Protein AF-A0A352M213-F1 (afdb_monomer)

Mean predicted aligned error: 14.61 Å

Sequence (233 aa):
MGANFLPRSGMWMVRLKNFFGLAILWLTLYFMQFVTPAYLMLAAASFYAVVTASILGVFSTVDENTPLANHFAKGAGAVCLALAALFAVMAVLGPGAADTAGLRSFAPGRTETTNADSKDSWIKDYNEGMKQARSEKKPVIIDFYADWCLPCKQIESEIFKNPDFLKAAERFIKIKLDCTDSSGEGASIKNQKYKSPYMPYIIFYDGAGNKTEFEIRGYASLKEVLEILGRIK

Nearest PDB structures (foldseek):
  2fwe-assembly1_A  TM=8.035E-01  e=1.351E-08  Escherichia coli
  4ip6-assembly1_A  TM=8.102E-01  e=1.978E-08  Escherichia coli K-12
  1vrs-assembly3_F  TM=8.095E-01  e=1.978E-08  Escherichia coli str. K-12 substr. W3110
  2fwg-assembly1_A  TM=7.952E-01  e=7.323E-08  Escherichia coli
  2lst-assembly1_A  TM=8.331E-01  e=1.168E-05  Thermus thermophilus HB27

Foldseek 3Di:
DDDPPDDPCPPVVVVVVLVVVLVVLVVVLVVCVVPDDPLVSLLSLLVSLQSQLVVLPLVPDDDPPDDPVNVVSNVSSVVSNVSSVVSNVCSVVDPCVCVVVVVPVPDPDDDPDDDDDDDQDAAADPVVLLVVLLVVLAKEKEWEAEPPDPQSVVCCVQAVPDPLNSVLCPRYRHYYYYPNDCPDPSNCCCCPVVVDPAPGKMWMGASNSHTDPDIDGTDDDNVRVSVVSVPGD

Secondary structure (DSSP, 8-state):
--SS-S--SSHHHHHHHHHHHHHHHHHHHHHHTTTS-HHHHHHHHHHHHHHHHHHTTTTSPP-TTS-HHHHHHHHHHHHHHHHHHHHHHHHHH-TTHHHHTTGGGG-TT-----S---S--EE--HHHHHHHHHHHT--EEEEEE-TT-HHHHHHIIIIIT-HHHHHHHTTSEEEEEE-SSTTSHHHHIIIIIS----SSEEEEE-TTSPEEEEEEES---HHHHHHHHHH--

Solvent-accessible surface area (backbone atoms only — not comparable to full-atom values): 13253 Å² total; per-residue (Å²): 138,86,85,83,84,70,79,76,87,48,74,67,51,55,54,51,52,54,50,54,52,51,51,54,52,52,52,50,54,62,65,43,62,83,81,52,60,67,42,60,53,27,43,52,50,14,52,51,24,42,54,51,11,56,74,41,36,49,86,56,86,85,58,97,86,57,60,71,69,58,56,54,33,25,52,52,10,48,51,29,39,53,50,14,52,51,28,42,51,45,29,74,62,35,84,64,54,48,69,79,65,70,61,67,87,72,64,88,84,77,76,82,75,76,90,84,83,76,101,65,83,60,32,66,48,68,67,60,42,54,50,49,22,61,75,70,48,26,19,35,40,38,41,43,38,35,86,86,39,64,69,33,55,47,45,45,64,66,30,66,67,28,70,69,47,46,62,68,43,68,69,37,40,40,28,42,26,59,33,63,47,75,86,31,67,36,27,42,47,38,46,71,76,64,64,46,92,64,68,29,34,35,41,36,29,27,25,87,69,46,75,50,91,60,64,45,76,45,91,79,52,59,69,58,52,52,54,52,59,70,70,58,91

Structure (mmCIF, N/CA/C/O backbone):
data_AF-A0A352M213-F1
#
_entry.id   AF-A0A352M213-F1
#
loop_
_atom_site.group_PDB
_atom_site.id
_atom_site.type_symbol
_atom_site.label_atom_id
_atom_site.label_alt_id
_atom_site.label_comp_id
_atom_site.label_asym_id
_atom_site.label_entity_id
_atom_site.label_seq_id
_atom_site.pdbx_PDB_ins_code
_atom_site.Cartn_x
_atom_site.Cartn_y
_atom_site.Cartn_z
_atom_site.occupancy
_atom_site.B_iso_or_equiv
_atom_site.auth_seq_id
_atom_site.auth_comp_id
_atom_site.auth_asym_id
_atom_site.auth_atom_id
_atom_site.pdbx_PDB_model_num
ATOM 1 N N . MET A 1 1 ? 22.540 -33.920 -38.944 1.00 49.31 1 MET A N 1
ATOM 2 C CA . MET A 1 1 ? 22.293 -32.720 -39.776 1.00 49.31 1 MET A CA 1
ATOM 3 C C . MET A 1 1 ? 21.718 -31.647 -38.859 1.00 49.31 1 MET A C 1
ATOM 5 O O . MET A 1 1 ? 20.622 -31.862 -38.371 1.00 49.31 1 MET A O 1
ATOM 9 N N . GLY A 1 2 ? 22.447 -30.577 -38.514 1.00 59.81 2 GLY A N 1
ATOM 10 C CA . GLY A 1 2 ? 21.886 -29.595 -37.564 1.00 59.81 2 GLY A CA 1
ATOM 11 C C . GLY A 1 2 ? 22.769 -28.446 -37.060 1.00 59.81 2 GLY A C 1
ATOM 12 O O . GLY A 1 2 ? 22.345 -27.761 -36.142 1.00 59.81 2 GLY A O 1
ATOM 13 N N . ALA A 1 3 ? 23.963 -28.200 -37.612 1.00 57.44 3 ALA A N 1
ATOM 14 C CA . ALA A 1 3 ? 24.872 -27.163 -37.089 1.00 57.44 3 ALA A CA 1
ATOM 15 C C . ALA A 1 3 ? 24.942 -25.864 -37.926 1.00 57.44 3 ALA A C 1
ATOM 17 O O . ALA A 1 3 ? 25.683 -24.955 -37.572 1.00 57.44 3 ALA A O 1
ATOM 18 N N . ASN A 1 4 ? 24.171 -25.742 -39.016 1.00 58.88 4 ASN A N 1
ATOM 19 C CA . ASN A 1 4 ? 24.321 -24.644 -39.991 1.00 58.88 4 ASN A CA 1
ATOM 20 C C . ASN A 1 4 ? 23.238 -23.550 -39.921 1.00 58.88 4 ASN A C 1
ATOM 22 O O . ASN A 1 4 ? 23.165 -22.721 -40.822 1.00 58.88 4 ASN A O 1
ATOM 26 N N . PHE A 1 5 ? 22.399 -23.522 -38.878 1.00 68.25 5 PHE A N 1
ATOM 27 C CA . PHE A 1 5 ? 21.317 -22.529 -38.751 1.00 68.25 5 PHE A CA 1
ATOM 28 C C . PHE A 1 5 ? 21.667 -21.313 -37.878 1.00 68.25 5 PHE A C 1
ATOM 30 O O . PHE A 1 5 ? 20.823 -20.443 -37.674 1.00 68.25 5 PHE A O 1
ATOM 37 N N . LEU A 1 6 ? 22.897 -21.228 -37.359 1.00 69.94 6 LEU A N 1
ATOM 38 C CA . LEU A 1 6 ? 23.326 -20.080 -36.561 1.00 69.94 6 LEU A CA 1
ATOM 39 C C . LEU A 1 6 ? 23.975 -19.019 -37.469 1.00 69.94 6 LEU A C 1
ATOM 41 O O . LEU A 1 6 ? 25.051 -19.271 -38.020 1.00 69.94 6 LEU A O 1
ATOM 45 N N . PRO A 1 7 ? 23.350 -17.836 -37.647 1.00 66.94 7 PRO A N 1
ATOM 46 C CA . PRO A 1 7 ? 23.966 -16.740 -38.384 1.00 66.94 7 PRO A CA 1
ATOM 47 C C . PRO A 1 7 ? 25.263 -16.317 -37.684 1.00 66.94 7 PRO A C 1
ATOM 49 O O . PRO A 1 7 ? 25.338 -16.273 -36.455 1.00 66.94 7 PRO A O 1
ATOM 52 N N . ARG A 1 8 ? 26.307 -16.011 -38.467 1.00 69.94 8 ARG A N 1
ATOM 53 C CA . ARG A 1 8 ? 27.606 -15.573 -37.929 1.00 69.94 8 ARG A CA 1
ATOM 54 C C . ARG A 1 8 ? 27.423 -14.350 -37.022 1.00 69.94 8 ARG A C 1
ATOM 56 O O . ARG A 1 8 ? 26.540 -13.527 -37.256 1.00 69.94 8 ARG A O 1
ATOM 63 N N . SER A 1 9 ? 28.298 -14.210 -36.027 1.00 64.56 9 SER A N 1
ATOM 64 C CA . SER A 1 9 ? 28.326 -13.173 -34.981 1.00 64.56 9 SER A CA 1
ATOM 65 C C . SER A 1 9 ? 28.613 -11.744 -35.486 1.00 64.56 9 SER A C 1
ATOM 67 O O . SER A 1 9 ? 29.406 -11.018 -34.890 1.00 64.56 9 SER A O 1
ATOM 69 N N . GLY A 1 10 ? 28.014 -11.343 -36.608 1.00 80.50 10 GLY A N 1
ATOM 70 C CA . GLY A 1 10 ? 28.137 -10.012 -37.193 1.00 80.50 10 GLY A CA 1
ATOM 71 C C . GLY A 1 10 ? 27.308 -8.958 -36.452 1.00 80.50 10 GLY A C 1
ATOM 72 O O . GLY A 1 10 ? 26.871 -9.152 -35.316 1.00 80.50 10 GLY A O 1
ATOM 73 N N . MET A 1 11 ? 27.037 -7.835 -37.125 1.00 78.50 11 MET A N 1
ATOM 74 C CA . MET A 1 11 ? 26.339 -6.666 -36.557 1.00 78.50 11 MET A CA 1
ATOM 75 C C . MET A 1 11 ? 24.974 -6.983 -35.919 1.00 78.50 11 MET A C 1
ATOM 77 O O . MET A 1 11 ? 24.544 -6.284 -35.003 1.00 78.50 11 MET A O 1
ATOM 81 N N . TRP A 1 12 ? 24.301 -8.050 -36.359 1.00 80.56 12 TRP A N 1
ATOM 82 C CA . TRP A 1 12 ? 23.031 -8.493 -35.781 1.00 80.56 12 TRP A CA 1
ATOM 83 C C . TRP A 1 12 ? 23.166 -8.930 -34.312 1.00 80.56 12 TRP A C 1
ATOM 85 O O . TRP A 1 12 ? 22.351 -8.541 -33.478 1.00 80.56 12 TRP A O 1
ATOM 95 N N . MET A 1 13 ? 24.238 -9.650 -33.959 1.00 84.75 13 MET A N 1
ATOM 96 C CA . MET A 1 13 ? 24.475 -10.090 -32.580 1.00 84.75 13 MET A CA 1
ATOM 97 C C . MET A 1 13 ? 24.795 -8.906 -31.658 1.00 84.75 13 MET A C 1
ATOM 99 O O . MET A 1 13 ? 24.395 -8.901 -30.496 1.00 84.75 13 MET A O 1
ATOM 103 N N . VAL A 1 14 ? 25.486 -7.885 -32.173 1.00 82.31 14 VAL A N 1
ATOM 104 C CA . VAL A 1 14 ? 25.773 -6.653 -31.421 1.00 82.31 14 VAL A CA 1
ATOM 105 C C . VAL A 1 14 ? 24.475 -5.902 -31.117 1.00 82.31 14 VAL A C 1
ATOM 107 O O . VAL A 1 14 ? 24.244 -5.509 -29.976 1.00 82.31 14 VAL A O 1
ATOM 110 N N . ARG A 1 15 ? 23.576 -5.784 -32.102 1.00 80.69 15 ARG A N 1
ATOM 111 C CA . ARG A 1 15 ? 22.261 -5.153 -31.909 1.00 80.69 15 ARG A CA 1
ATOM 112 C C . ARG A 1 15 ? 21.406 -5.915 -30.888 1.00 80.69 15 ARG A C 1
ATOM 114 O O . ARG A 1 15 ? 20.773 -5.287 -30.044 1.00 80.69 15 ARG A O 1
ATOM 121 N N . LEU A 1 16 ? 21.446 -7.248 -30.916 1.00 86.12 16 LEU A N 1
ATOM 122 C CA . LEU A 1 16 ? 20.727 -8.092 -29.960 1.00 86.12 16 LEU A CA 1
ATOM 123 C C . LEU A 1 16 ? 21.278 -7.958 -28.529 1.00 86.12 16 LEU A C 1
ATOM 125 O O . LEU A 1 16 ? 20.507 -7.792 -27.587 1.00 86.12 16 LEU A O 1
ATOM 129 N N . LYS A 1 17 ? 22.605 -7.973 -28.355 1.00 86.44 17 LYS A N 1
ATOM 130 C CA . LYS A 1 17 ? 23.251 -7.785 -27.043 1.00 86.44 17 LYS A CA 1
ATOM 131 C C . LYS A 1 17 ? 22.910 -6.428 -26.424 1.00 86.44 17 LYS A C 1
ATOM 133 O O . LYS A 1 17 ? 22.589 -6.369 -25.240 1.00 86.44 17 LYS A O 1
ATOM 138 N N . ASN A 1 18 ? 22.917 -5.363 -27.226 1.00 87.25 18 ASN A N 1
ATOM 139 C CA . ASN A 1 18 ? 22.562 -4.023 -26.758 1.00 87.25 18 ASN A CA 1
ATOM 140 C C . ASN A 1 18 ? 21.095 -3.949 -26.305 1.00 87.25 18 ASN A C 1
ATOM 142 O O . ASN A 1 18 ? 20.806 -3.333 -25.283 1.00 87.25 18 ASN A O 1
ATOM 146 N N . PHE A 1 19 ? 20.182 -4.618 -27.016 1.00 89.19 19 PHE A N 1
ATOM 147 C CA . PHE A 1 19 ? 18.773 -4.696 -26.624 1.00 89.19 19 PHE A CA 1
ATOM 148 C C . PHE A 1 19 ? 18.591 -5.377 -25.261 1.00 89.19 19 PHE A C 1
ATOM 150 O O . PHE A 1 19 ? 17.956 -4.811 -24.374 1.00 89.19 19 PHE A O 1
ATOM 157 N N . PHE A 1 20 ? 19.190 -6.557 -25.063 1.00 92.12 20 PHE A N 1
A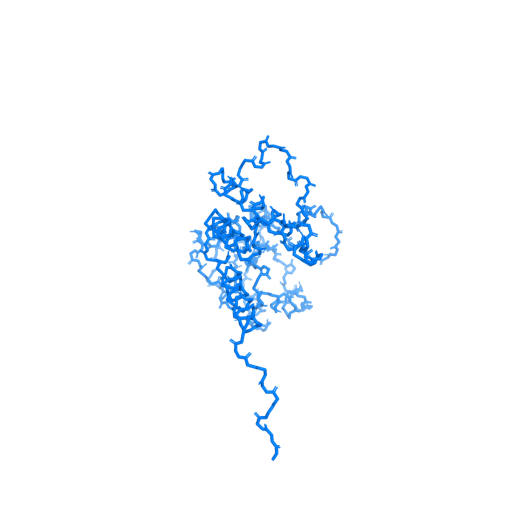TOM 158 C CA . PHE A 1 20 ? 19.092 -7.268 -23.783 1.00 92.12 20 PHE A CA 1
ATOM 159 C C . PHE A 1 20 ? 19.752 -6.502 -22.632 1.00 92.12 20 PHE A C 1
ATOM 161 O O . PHE A 1 20 ? 19.213 -6.489 -21.528 1.00 92.12 20 PHE A O 1
ATOM 168 N N . GLY A 1 21 ? 20.874 -5.820 -22.883 1.00 90.81 21 GLY A N 1
ATOM 169 C CA . GLY A 1 21 ? 21.521 -4.967 -21.884 1.00 90.81 21 GLY A CA 1
ATOM 170 C C . GLY A 1 21 ? 20.618 -3.822 -21.417 1.00 90.81 21 GLY A C 1
ATOM 171 O O . GLY A 1 21 ? 20.457 -3.622 -20.215 1.00 90.81 21 GLY A O 1
ATOM 172 N N . LEU A 1 22 ? 19.971 -3.119 -22.353 1.00 91.00 22 LEU A N 1
ATOM 173 C CA . LEU A 1 22 ? 19.018 -2.052 -22.030 1.00 91.00 22 LEU A CA 1
ATOM 174 C C . LEU A 1 22 ? 17.775 -2.592 -21.311 1.00 91.00 22 LEU A C 1
ATOM 176 O O . LEU A 1 22 ? 17.344 -2.005 -20.323 1.00 91.00 22 LEU A O 1
ATOM 180 N N . ALA A 1 23 ? 17.242 -3.738 -21.744 1.00 91.44 23 ALA A N 1
ATOM 181 C CA . ALA A 1 23 ? 16.077 -4.358 -21.116 1.00 91.44 23 ALA A CA 1
ATOM 182 C C . ALA A 1 23 ? 16.340 -4.752 -19.651 1.00 91.44 23 ALA A C 1
ATOM 184 O O . ALA A 1 23 ? 15.511 -4.484 -18.782 1.00 91.44 23 ALA A O 1
ATOM 185 N N . ILE A 1 24 ? 17.506 -5.340 -19.360 1.00 91.62 24 ILE A N 1
ATOM 186 C CA . ILE A 1 24 ? 17.903 -5.704 -17.991 1.00 91.62 24 ILE A CA 1
ATOM 187 C C . ILE A 1 24 ? 18.121 -4.449 -17.138 1.00 91.62 24 ILE A C 1
ATOM 189 O O . ILE A 1 24 ? 17.704 -4.415 -15.978 1.00 91.62 24 ILE A O 1
ATOM 193 N N . LEU A 1 25 ? 18.731 -3.398 -17.694 1.00 90.50 25 LEU A N 1
ATOM 194 C CA . LEU A 1 25 ? 18.948 -2.147 -16.967 1.00 90.50 25 LEU A CA 1
ATOM 195 C C . LEU A 1 25 ? 17.618 -1.445 -16.653 1.00 90.50 25 LEU A C 1
ATOM 197 O O . LEU A 1 25 ? 17.407 -1.015 -15.522 1.00 90.50 25 LEU A O 1
ATOM 201 N N . TRP A 1 26 ? 16.681 -1.425 -17.602 1.00 91.00 26 TRP A N 1
ATOM 202 C CA . TRP A 1 26 ? 15.322 -0.924 -17.387 1.00 91.00 26 TRP A CA 1
ATOM 203 C C . TRP A 1 26 ? 14.576 -1.710 -16.302 1.00 91.00 26 TRP A C 1
ATOM 205 O O . TRP A 1 26 ? 14.008 -1.113 -15.389 1.00 91.00 26 TRP A O 1
ATOM 215 N N . LEU A 1 27 ? 14.634 -3.045 -16.351 1.00 89.19 27 LEU A N 1
ATOM 216 C CA . LEU A 1 27 ? 14.028 -3.906 -15.332 1.00 89.19 27 LEU A CA 1
ATOM 217 C C . LEU A 1 27 ? 14.629 -3.655 -13.942 1.00 89.19 27 LEU A C 1
ATOM 219 O O . LEU A 1 27 ? 13.920 -3.657 -12.938 1.00 89.19 27 LEU A O 1
ATOM 223 N N . THR A 1 28 ? 15.934 -3.403 -13.882 1.00 89.88 28 THR A N 1
ATOM 224 C CA . THR A 1 28 ? 16.628 -3.080 -12.632 1.00 89.88 28 THR A CA 1
ATOM 225 C C . THR A 1 28 ? 16.109 -1.767 -12.041 1.00 89.88 28 THR A C 1
ATOM 227 O O . THR A 1 28 ? 15.780 -1.718 -10.856 1.00 89.88 28 THR A O 1
ATOM 230 N N . LEU A 1 29 ? 15.955 -0.722 -12.864 1.00 87.06 29 LEU A N 1
ATOM 231 C CA . LEU A 1 29 ? 15.367 0.555 -12.438 1.00 87.06 29 LEU A CA 1
ATOM 232 C C . LEU A 1 29 ? 13.908 0.404 -11.989 1.00 87.06 29 LEU A C 1
ATOM 234 O O . LEU A 1 29 ? 13.503 1.030 -11.011 1.00 87.06 29 LEU A O 1
ATOM 238 N N . TY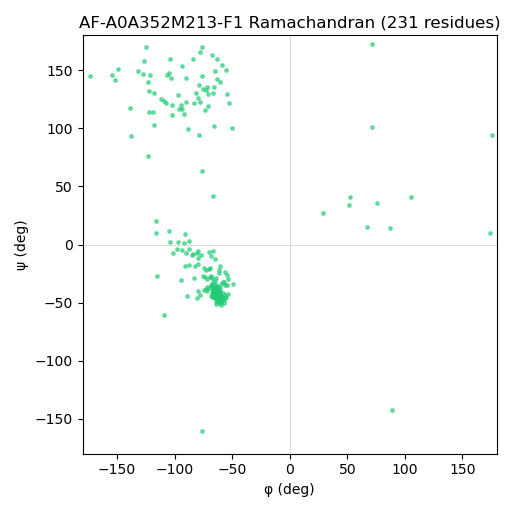R A 1 30 ? 13.140 -0.463 -12.653 1.00 87.00 30 TYR A N 1
ATOM 239 C CA . TYR A 1 30 ? 11.763 -0.766 -12.270 1.00 87.00 30 TYR A CA 1
ATOM 240 C C . TYR A 1 30 ? 11.664 -1.352 -10.854 1.00 87.00 30 TYR A C 1
ATOM 242 O O . TYR A 1 30 ? 10.814 -0.927 -10.078 1.00 87.00 30 TYR A O 1
ATOM 250 N N . PHE A 1 31 ? 12.530 -2.293 -10.469 1.00 85.19 31 PHE A N 1
ATOM 251 C CA . PHE A 1 31 ? 12.513 -2.830 -9.100 1.00 85.19 31 PHE A CA 1
ATOM 252 C C . PHE A 1 31 ? 13.042 -1.836 -8.058 1.00 85.19 31 PHE A C 1
ATOM 254 O O . PHE A 1 31 ? 12.597 -1.849 -6.910 1.00 85.19 31 PHE A O 1
ATOM 261 N 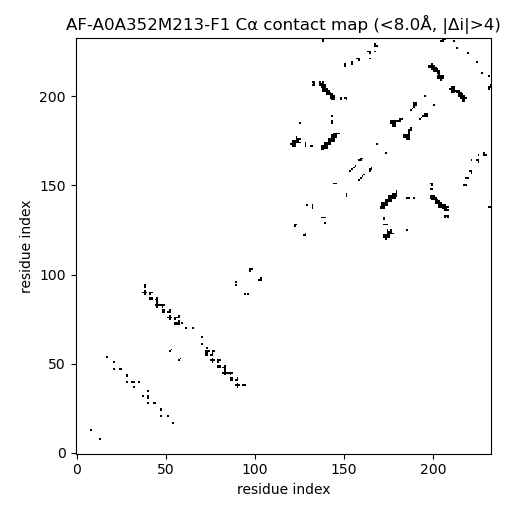N . MET A 1 32 ? 13.959 -0.947 -8.448 1.00 85.50 32 MET A N 1
ATOM 262 C CA . MET A 1 32 ? 14.571 0.024 -7.538 1.00 85.50 32 MET A CA 1
ATOM 263 C C . MET A 1 32 ? 13.591 1.109 -7.055 1.00 85.50 32 MET A C 1
ATOM 265 O O . MET A 1 32 ? 13.806 1.691 -5.990 1.00 85.50 32 MET A O 1
ATOM 269 N N . GLN A 1 33 ? 12.481 1.328 -7.774 1.00 79.88 33 GLN A N 1
ATOM 270 C CA . GLN A 1 33 ? 11.469 2.346 -7.449 1.00 79.88 33 GLN A CA 1
ATOM 271 C C . GLN A 1 33 ? 10.874 2.222 -6.036 1.00 79.88 33 GLN A C 1
ATOM 273 O O . GLN A 1 33 ? 10.384 3.202 -5.489 1.00 79.88 33 GLN A O 1
ATOM 278 N N . PHE A 1 34 ? 10.926 1.029 -5.435 1.00 73.88 34 PHE A N 1
ATOM 279 C CA . PHE A 1 34 ? 10.384 0.779 -4.099 1.00 73.88 34 PHE A CA 1
ATOM 280 C C . PHE A 1 34 ? 11.338 1.193 -2.963 1.00 73.88 34 PHE A C 1
ATOM 282 O O . PHE A 1 34 ? 10.911 1.345 -1.823 1.00 73.88 34 PHE A O 1
ATOM 289 N N . VAL A 1 35 ? 12.634 1.361 -3.253 1.00 82.62 35 VAL A N 1
ATOM 290 C CA . VAL A 1 35 ? 13.684 1.543 -2.231 1.00 82.62 35 VAL A CA 1
ATOM 291 C C . VAL A 1 35 ? 14.335 2.926 -2.302 1.00 82.62 35 VAL A C 1
ATOM 293 O O . VAL A 1 35 ? 14.828 3.425 -1.292 1.00 82.62 35 VAL A O 1
ATOM 296 N N . THR A 1 36 ? 14.347 3.571 -3.472 1.00 78.38 36 THR A N 1
ATOM 297 C CA . THR A 1 36 ? 15.050 4.848 -3.674 1.00 78.38 36 THR A CA 1
ATOM 298 C C . THR A 1 36 ? 14.118 6.053 -3.782 1.00 78.38 36 THR A C 1
ATOM 300 O O . THR A 1 36 ? 13.058 5.944 -4.395 1.00 78.38 36 THR A O 1
ATOM 303 N N . PRO A 1 37 ? 14.529 7.234 -3.283 1.00 78.69 37 PRO A N 1
ATOM 304 C CA . PRO A 1 37 ? 13.754 8.459 -3.441 1.00 78.69 37 PRO A CA 1
ATOM 305 C C . PRO A 1 37 ? 13.643 8.879 -4.917 1.00 78.69 37 PRO A C 1
ATOM 307 O O . PRO A 1 37 ? 14.557 8.666 -5.718 1.00 78.69 37 PRO A O 1
ATOM 310 N N . ALA A 1 38 ? 12.528 9.530 -5.267 1.00 78.69 38 ALA A N 1
ATOM 311 C CA . ALA A 1 38 ? 12.134 9.804 -6.653 1.00 78.69 38 ALA A CA 1
ATOM 312 C C . ALA A 1 38 ? 13.179 10.575 -7.488 1.00 78.69 38 ALA A C 1
ATOM 314 O O . ALA A 1 38 ? 13.334 10.298 -8.676 1.00 78.69 38 ALA A O 1
ATOM 315 N N . TYR A 1 39 ? 13.934 11.507 -6.892 1.00 79.81 39 TYR A N 1
ATOM 316 C CA . TYR A 1 39 ? 14.960 12.284 -7.609 1.00 79.81 39 TYR A CA 1
ATOM 317 C C . TYR A 1 39 ? 16.113 11.406 -8.117 1.00 79.81 39 TYR A C 1
ATOM 319 O O . TYR A 1 39 ? 16.626 11.622 -9.214 1.00 79.81 39 TYR A O 1
ATOM 327 N N . LEU A 1 40 ? 16.498 10.384 -7.345 1.00 81.81 40 LEU A N 1
ATOM 328 C CA . LEU A 1 40 ? 17.574 9.470 -7.718 1.00 81.81 40 LEU A CA 1
ATOM 329 C C . LEU A 1 40 ? 17.119 8.545 -8.849 1.00 81.81 40 LEU A C 1
ATOM 331 O O . LEU A 1 40 ? 17.878 8.271 -9.775 1.00 81.81 40 LEU A O 1
ATOM 335 N N . MET A 1 41 ? 15.851 8.133 -8.811 1.00 83.00 41 MET A N 1
ATOM 336 C CA . MET A 1 41 ? 15.229 7.358 -9.880 1.00 83.00 41 MET A CA 1
ATOM 337 C C . MET A 1 41 ? 15.108 8.174 -11.179 1.00 83.00 41 MET A C 1
ATOM 339 O O . MET A 1 41 ? 15.407 7.652 -12.249 1.00 83.00 41 MET A O 1
ATOM 343 N N . LEU A 1 42 ? 14.761 9.465 -11.099 1.00 83.44 42 LEU A N 1
ATOM 344 C CA . LEU A 1 42 ? 14.753 10.389 -12.244 1.00 83.44 42 LEU A CA 1
ATOM 345 C C . LEU A 1 42 ? 16.156 10.594 -12.837 1.00 83.44 42 LEU A C 1
ATOM 347 O O . LEU A 1 42 ? 16.313 10.576 -14.057 1.00 83.44 42 LEU A O 1
ATOM 351 N N . ALA A 1 43 ? 17.186 10.727 -11.996 1.00 86.19 43 ALA A N 1
ATOM 352 C CA . ALA A 1 43 ? 18.576 10.808 -12.449 1.00 86.19 43 ALA A CA 1
ATOM 353 C C . ALA A 1 43 ? 19.053 9.501 -13.112 1.00 86.19 43 ALA A C 1
ATOM 355 O O . ALA A 1 43 ? 19.747 9.518 -14.126 1.00 86.19 43 ALA A O 1
ATOM 356 N N . ALA A 1 44 ? 18.650 8.347 -12.581 1.00 88.38 44 ALA A N 1
ATOM 357 C CA . ALA A 1 44 ? 18.963 7.061 -13.192 1.00 88.38 44 ALA A CA 1
ATOM 358 C C . ALA A 1 44 ? 18.214 6.859 -14.526 1.00 88.38 44 ALA A C 1
ATOM 360 O O . ALA A 1 44 ? 18.785 6.346 -15.492 1.00 88.38 44 ALA A O 1
ATOM 361 N N . ALA A 1 45 ? 16.964 7.323 -14.613 1.00 87.69 45 ALA A N 1
ATOM 362 C CA . ALA A 1 45 ? 16.174 7.319 -15.841 1.00 87.69 45 ALA A CA 1
ATOM 363 C C . ALA A 1 45 ? 16.752 8.261 -16.912 1.00 87.69 45 ALA A C 1
ATOM 365 O O . ALA A 1 45 ? 16.778 7.893 -18.088 1.00 87.69 45 ALA A O 1
ATOM 366 N N . SER A 1 46 ? 17.262 9.440 -16.528 1.00 88.25 46 SER A N 1
ATOM 367 C CA . SER A 1 46 ? 17.934 10.352 -17.462 1.00 88.25 46 SER A CA 1
ATOM 368 C C . SER A 1 46 ? 19.200 9.716 -18.035 1.00 88.25 46 SER A C 1
ATOM 370 O O . SER A 1 46 ? 19.377 9.695 -19.252 1.00 88.25 46 SER A O 1
ATOM 372 N N . PHE A 1 47 ? 20.024 9.096 -17.187 1.00 90.75 47 PHE A N 1
ATOM 373 C CA . PHE A 1 47 ? 21.211 8.366 -17.623 1.00 90.75 47 PHE A CA 1
ATOM 374 C C . PHE A 1 47 ? 20.862 7.226 -18.594 1.00 90.75 47 PHE A C 1
ATOM 376 O O . PHE A 1 47 ? 21.444 7.130 -19.676 1.00 90.75 47 PHE A O 1
ATOM 383 N N . TYR A 1 48 ? 19.859 6.405 -18.265 1.00 91.94 48 TYR A N 1
ATOM 384 C CA . TYR A 1 48 ? 19.380 5.328 -19.138 1.00 91.94 48 TYR A CA 1
ATOM 385 C C . TYR A 1 48 ? 18.909 5.840 -20.512 1.00 91.94 48 TYR A C 1
ATOM 387 O O . TYR A 1 48 ? 19.235 5.253 -21.551 1.00 91.94 48 TYR A O 1
ATOM 395 N N . ALA A 1 49 ? 18.184 6.961 -20.539 1.00 89.75 49 ALA A N 1
ATOM 396 C CA . ALA A 1 49 ? 17.705 7.576 -21.771 1.00 89.75 49 ALA A CA 1
ATOM 397 C C . ALA A 1 49 ? 18.853 8.131 -22.643 1.00 89.75 49 ALA A C 1
ATOM 399 O O . ALA A 1 49 ? 18.822 7.948 -23.862 1.00 89.75 49 ALA A O 1
ATOM 400 N N . VAL A 1 50 ? 19.910 8.707 -22.048 1.00 89.69 50 VAL A N 1
ATOM 401 C CA . VAL A 1 50 ? 21.127 9.129 -22.780 1.00 89.69 50 VAL A CA 1
ATOM 402 C C . VAL A 1 50 ? 21.849 7.937 -23.408 1.00 89.69 50 VAL A C 1
ATOM 404 O O . VAL A 1 50 ? 22.240 7.997 -24.578 1.00 89.69 50 VAL A O 1
ATOM 407 N N . VAL A 1 51 ? 22.011 6.840 -22.660 1.00 88.38 51 VAL A N 1
ATOM 408 C CA . VAL A 1 51 ? 22.660 5.618 -23.167 1.00 88.38 51 VAL A CA 1
ATOM 409 C C . VAL A 1 51 ? 21.865 5.043 -24.342 1.00 88.38 51 VAL A C 1
ATOM 411 O O . VAL A 1 51 ? 22.439 4.710 -25.380 1.00 88.38 51 VAL A O 1
ATOM 414 N N . THR A 1 52 ? 20.536 5.008 -24.224 1.00 88.00 52 THR A N 1
ATOM 415 C CA . THR A 1 52 ? 19.640 4.544 -25.293 1.00 88.00 52 THR A CA 1
ATOM 416 C C . THR A 1 52 ? 19.738 5.434 -26.537 1.00 88.00 52 THR A C 1
ATOM 418 O O . THR A 1 52 ? 19.897 4.924 -27.647 1.00 88.00 52 THR A O 1
ATOM 421 N N . ALA A 1 53 ? 19.727 6.760 -26.370 1.00 88.25 53 ALA A N 1
ATOM 422 C CA . ALA A 1 53 ? 19.870 7.700 -27.480 1.00 88.25 53 ALA A CA 1
ATOM 423 C C . ALA A 1 53 ? 21.227 7.594 -28.195 1.00 88.25 53 ALA A C 1
ATOM 425 O O . ALA A 1 53 ? 21.299 7.679 -29.424 1.00 88.25 53 ALA A O 1
ATOM 426 N N . SER A 1 54 ? 22.296 7.355 -27.431 1.00 85.88 54 SER A N 1
ATOM 427 C CA . SER A 1 54 ? 23.642 7.138 -27.967 1.00 85.88 54 SER A CA 1
ATOM 428 C C . SER A 1 54 ? 23.701 5.871 -28.827 1.00 85.88 54 SER A C 1
ATOM 430 O O . SER A 1 54 ? 24.230 5.908 -29.936 1.00 85.88 54 SER A O 1
ATOM 432 N N . ILE A 1 55 ? 23.091 4.769 -28.370 1.00 84.62 55 ILE A N 1
ATOM 433 C CA . ILE A 1 55 ? 23.032 3.498 -29.116 1.00 84.62 55 ILE A CA 1
ATOM 434 C C . ILE A 1 55 ? 22.166 3.617 -30.380 1.00 84.62 55 ILE A C 1
ATOM 436 O O . ILE A 1 55 ? 22.494 3.019 -31.406 1.00 84.62 55 ILE A O 1
ATOM 440 N N . LEU A 1 56 ? 21.088 4.408 -30.336 1.00 83.81 56 LEU A N 1
ATOM 441 C CA . LEU A 1 56 ? 20.252 4.714 -31.506 1.00 83.81 56 LEU A CA 1
ATOM 442 C C . LEU A 1 56 ? 20.949 5.624 -32.531 1.00 83.81 56 LEU A C 1
ATOM 444 O O . LEU A 1 56 ? 20.432 5.825 -33.629 1.00 83.81 56 LEU A O 1
ATOM 448 N N . GLY A 1 57 ? 22.138 6.137 -32.207 1.00 81.75 57 GLY A N 1
ATOM 449 C CA . GLY A 1 57 ? 22.952 6.910 -33.132 1.00 81.75 57 GLY A CA 1
ATOM 450 C C . GLY A 1 57 ? 22.435 8.327 -33.332 1.00 81.75 57 GLY A C 1
ATOM 451 O O . GLY A 1 57 ? 22.553 8.855 -34.435 1.00 81.75 57 GLY A O 1
ATOM 452 N N . VAL A 1 58 ? 21.894 8.962 -32.288 1.00 82.88 58 VAL A N 1
ATOM 453 C CA . VAL A 1 58 ? 21.436 10.364 -32.341 1.00 82.88 58 VAL A CA 1
ATOM 454 C C . VAL A 1 58 ? 22.521 11.333 -32.842 1.00 82.88 58 VAL A C 1
ATOM 456 O O . VAL A 1 58 ? 22.211 12.306 -33.519 1.00 82.88 58 VAL A O 1
ATOM 459 N N . PHE A 1 59 ? 23.798 11.019 -32.596 1.00 78.56 59 PHE A N 1
ATOM 460 C CA . PHE A 1 59 ? 24.960 11.790 -33.060 1.00 78.56 59 PHE A CA 1
ATOM 461 C C . PHE A 1 59 ? 25.526 11.335 -34.414 1.00 78.56 59 PHE A C 1
ATOM 463 O O . PHE A 1 59 ? 26.537 11.862 -34.869 1.00 78.56 59 PHE A O 1
ATOM 470 N N . SER A 1 60 ? 24.931 10.329 -35.057 1.00 76.69 60 SER A N 1
ATOM 471 C CA . SER A 1 60 ? 25.418 9.863 -36.357 1.00 76.69 60 SER A CA 1
ATOM 472 C C . SER A 1 60 ? 25.002 10.830 -37.466 1.00 76.69 60 SER A C 1
ATOM 474 O O . SER A 1 60 ? 23.893 11.368 -37.452 1.00 76.69 60 SER A O 1
ATOM 476 N N . THR A 1 61 ? 25.849 11.019 -38.476 1.00 72.12 61 THR A N 1
ATOM 477 C CA . THR A 1 61 ? 25.524 11.818 -39.666 1.00 72.12 61 THR A CA 1
ATOM 478 C C . THR A 1 61 ? 24.519 11.068 -40.546 1.00 72.12 61 THR A C 1
ATOM 480 O O . THR A 1 61 ? 24.552 9.840 -40.652 1.00 72.12 61 THR A O 1
ATOM 483 N N . VAL A 1 62 ? 23.495 11.767 -41.048 1.00 67.56 62 VAL A N 1
ATOM 484 C CA . VAL A 1 62 ? 22.541 11.224 -42.033 1.00 67.56 62 VAL A CA 1
ATOM 485 C C . VAL A 1 62 ? 23.063 11.630 -43.400 1.00 67.56 62 VAL A C 1
ATOM 487 O O . VAL A 1 62 ? 23.197 12.823 -43.646 1.00 67.56 62 VAL A O 1
ATOM 490 N N . ASP A 1 63 ? 23.350 10.657 -44.254 1.00 71.50 63 ASP A N 1
ATOM 491 C CA . ASP A 1 63 ? 23.666 10.889 -45.665 1.00 71.50 63 ASP A CA 1
ATOM 492 C C . ASP A 1 63 ? 22.449 10.506 -46.531 1.00 71.50 63 ASP A C 1
ATOM 494 O O . ASP A 1 63 ? 21.593 9.733 -46.086 1.00 71.50 63 ASP A O 1
ATOM 498 N N . GLU A 1 64 ? 22.366 11.018 -47.758 1.00 68.31 64 GLU A N 1
ATOM 499 C CA . GLU A 1 64 ? 21.221 10.869 -48.675 1.00 68.31 64 GLU A CA 1
ATOM 500 C C . GLU A 1 64 ? 20.938 9.396 -49.042 1.00 68.31 64 GLU A C 1
ATOM 502 O O . GLU A 1 64 ? 19.800 9.016 -49.301 1.00 68.31 64 GLU A O 1
ATOM 507 N N . ASN A 1 65 ? 21.953 8.528 -48.949 1.00 68.19 65 ASN A N 1
ATOM 508 C CA . ASN A 1 65 ? 21.858 7.083 -49.202 1.00 68.19 65 ASN A CA 1
ATOM 509 C C . ASN A 1 65 ? 21.535 6.229 -47.957 1.00 68.19 65 ASN A C 1
ATOM 511 O O . ASN A 1 65 ? 21.639 4.999 -48.003 1.00 68.19 65 ASN A O 1
ATOM 515 N N . THR A 1 66 ? 21.192 6.834 -46.815 1.00 71.31 66 THR A N 1
ATOM 516 C CA . 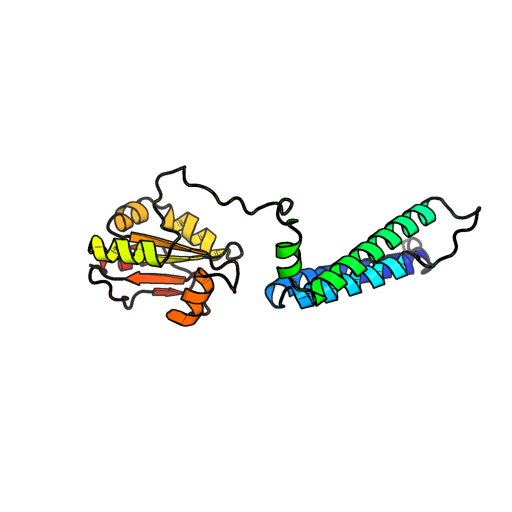THR A 1 66 ? 20.901 6.055 -45.600 1.00 71.31 66 THR A CA 1
ATOM 517 C C . THR A 1 66 ? 19.495 5.435 -45.626 1.00 71.31 66 THR A C 1
ATOM 519 O O . THR A 1 66 ? 18.528 6.078 -46.024 1.00 71.31 66 THR A O 1
ATOM 522 N N . PRO A 1 67 ? 19.336 4.163 -45.208 1.00 76.88 67 PRO A N 1
ATOM 523 C CA . PRO A 1 67 ? 18.034 3.502 -45.223 1.00 76.88 67 PRO A CA 1
ATOM 524 C C . PRO A 1 67 ? 17.048 4.206 -44.281 1.00 76.88 67 PRO A C 1
ATOM 526 O O . PRO A 1 67 ? 17.414 4.593 -43.170 1.00 76.88 67 PRO A O 1
ATOM 529 N N . LEU A 1 68 ? 15.774 4.288 -44.683 1.00 75.75 68 LEU A N 1
ATOM 530 C CA . LEU A 1 68 ? 14.692 4.979 -43.958 1.00 75.75 68 LEU A CA 1
ATOM 531 C C . LEU A 1 68 ? 14.599 4.596 -42.464 1.00 75.75 68 LEU A C 1
ATOM 533 O O . LEU A 1 68 ? 14.324 5.438 -41.611 1.00 75.75 68 LEU A O 1
ATOM 537 N N . ALA A 1 69 ? 14.901 3.340 -42.121 1.00 76.06 69 ALA A N 1
ATOM 538 C CA . ALA A 1 69 ? 14.936 2.854 -40.740 1.00 76.06 69 ALA A CA 1
ATOM 539 C C . ALA A 1 69 ? 15.923 3.627 -39.840 1.00 76.06 69 ALA A C 1
ATOM 541 O O . ALA A 1 69 ? 15.660 3.817 -38.653 1.00 76.06 69 ALA A O 1
ATOM 542 N N . ASN A 1 70 ? 17.035 4.119 -40.394 1.00 77.44 70 ASN A N 1
ATOM 543 C CA . ASN A 1 70 ? 18.020 4.896 -39.645 1.00 77.44 70 ASN A CA 1
ATOM 544 C C . ASN A 1 70 ? 17.537 6.329 -39.370 1.00 77.44 70 ASN A C 1
ATOM 546 O O . ASN A 1 70 ? 17.923 6.906 -38.356 1.00 77.44 70 ASN A O 1
ATOM 550 N N . HIS A 1 71 ? 16.663 6.892 -40.210 1.00 77.31 71 HIS A N 1
ATOM 551 C CA . HIS A 1 71 ? 16.024 8.182 -39.933 1.00 77.31 71 HIS A CA 1
ATOM 552 C C . HIS A 1 71 ? 15.048 8.071 -38.754 1.00 77.31 71 HIS A C 1
ATOM 554 O O . HIS A 1 71 ? 15.094 8.892 -37.838 1.00 77.31 71 HIS A O 1
ATOM 560 N N . PHE A 1 72 ? 14.230 7.011 -38.722 1.00 82.56 72 PHE A N 1
ATOM 561 C CA . PHE A 1 72 ? 13.345 6.730 -37.586 1.00 82.56 72 PHE A CA 1
ATOM 562 C C . PHE A 1 72 ? 14.124 6.463 -36.293 1.00 82.56 72 PHE A C 1
ATOM 564 O O . PHE A 1 72 ? 13.754 6.979 -35.240 1.00 82.56 72 PHE A O 1
ATOM 571 N N . ALA A 1 73 ? 15.234 5.720 -36.366 1.00 81.56 73 ALA A N 1
ATOM 572 C CA . ALA A 1 73 ? 16.096 5.474 -35.210 1.00 81.56 73 ALA A CA 1
ATOM 573 C C . ALA A 1 73 ? 16.691 6.773 -34.635 1.00 81.56 73 ALA A C 1
ATOM 575 O O . ALA A 1 73 ? 16.712 6.946 -33.418 1.00 81.56 73 ALA A O 1
ATOM 576 N N . LYS A 1 74 ? 17.102 7.724 -35.485 1.00 81.75 74 LYS A N 1
ATOM 577 C CA . LYS A 1 74 ? 17.580 9.043 -35.034 1.00 81.75 74 LYS A CA 1
ATOM 578 C C . LYS A 1 74 ? 16.483 9.885 -34.412 1.00 81.75 74 LYS A C 1
ATOM 580 O O . LYS A 1 74 ? 16.723 10.497 -33.376 1.00 81.75 74 LYS A O 1
ATOM 585 N N . GLY A 1 75 ? 15.288 9.883 -35.004 1.00 85.00 75 GLY A N 1
ATOM 586 C CA . GLY A 1 75 ? 14.118 10.536 -34.416 1.00 85.00 75 GLY A CA 1
ATOM 587 C C . GLY A 1 75 ? 13.823 9.993 -33.016 1.00 85.00 75 GLY A C 1
ATOM 588 O O . GLY A 1 75 ? 13.706 10.763 -32.066 1.00 85.00 75 GLY A O 1
ATOM 589 N N . ALA A 1 76 ? 13.815 8.666 -32.860 1.00 86.25 76 ALA A N 1
ATOM 590 C CA . ALA A 1 76 ? 13.658 8.017 -31.560 1.00 86.25 76 ALA A CA 1
ATOM 591 C C . ALA A 1 76 ? 14.789 8.388 -30.581 1.00 86.25 76 ALA A C 1
ATOM 593 O O . ALA A 1 76 ? 14.521 8.698 -29.422 1.00 86.25 76 ALA A O 1
ATOM 594 N N . GLY A 1 77 ? 16.041 8.437 -31.046 1.00 86.56 77 GLY A N 1
ATOM 595 C CA . GLY A 1 77 ? 17.182 8.877 -30.241 1.00 86.56 77 GLY A CA 1
ATOM 596 C C . GLY A 1 77 ? 17.074 10.335 -29.777 1.00 86.56 77 GLY A C 1
ATOM 597 O O . GLY A 1 77 ? 17.365 10.629 -28.619 1.00 86.56 77 GLY A O 1
ATOM 598 N N . ALA A 1 78 ? 16.601 11.241 -30.635 1.00 87.69 78 ALA A N 1
ATOM 599 C CA . ALA A 1 78 ? 16.373 12.644 -30.288 1.00 87.69 78 ALA A CA 1
ATOM 600 C C . ALA A 1 78 ? 15.265 12.799 -29.234 1.00 87.69 78 ALA A C 1
ATOM 602 O O . ALA A 1 78 ? 15.429 13.554 -28.276 1.00 87.69 78 ALA A O 1
ATOM 603 N N . VAL A 1 79 ? 14.177 12.028 -29.354 1.00 88.38 79 VAL A N 1
ATOM 604 C CA . VAL A 1 79 ? 13.116 11.969 -28.335 1.00 88.38 79 VAL A CA 1
ATOM 605 C C . VAL A 1 79 ? 13.666 11.447 -27.005 1.00 88.38 79 VAL A C 1
ATOM 607 O O . VAL A 1 79 ? 13.401 12.041 -25.961 1.00 88.38 79 VAL A O 1
ATOM 610 N N . CYS A 1 80 ? 14.487 10.392 -27.018 1.00 88.25 80 CYS A N 1
ATOM 611 C CA . CYS A 1 80 ? 15.140 9.888 -25.809 1.00 88.25 80 CYS A CA 1
ATOM 612 C C . CYS A 1 80 ? 16.064 10.932 -25.156 1.00 88.25 80 CYS A C 1
ATOM 614 O O . CYS A 1 80 ? 16.040 11.058 -23.934 1.00 88.25 80 CYS A O 1
ATOM 616 N N . LEU A 1 81 ? 16.832 11.716 -25.927 1.00 89.31 81 LEU A N 1
ATOM 617 C CA . LEU A 1 81 ? 17.635 12.817 -25.369 1.00 89.31 81 LEU A CA 1
ATOM 618 C C . LEU A 1 81 ? 16.773 13.929 -24.767 1.00 89.31 81 LEU A C 1
ATOM 620 O O . LEU A 1 81 ? 17.102 14.434 -23.695 1.00 89.31 81 LEU A O 1
ATOM 624 N N . ALA A 1 82 ? 15.671 14.301 -25.422 1.00 89.56 82 ALA A N 1
ATOM 625 C CA . ALA A 1 82 ? 14.752 15.305 -24.892 1.00 89.56 82 ALA A CA 1
ATOM 626 C C . ALA A 1 82 ? 14.136 14.849 -23.557 1.00 89.56 82 ALA A C 1
ATOM 628 O O . ALA A 1 82 ? 14.110 15.610 -22.590 1.00 89.56 82 ALA A O 1
ATOM 629 N N . LEU A 1 83 ? 13.720 13.580 -23.473 1.00 87.88 83 LEU A N 1
ATOM 630 C CA . LEU A 1 83 ? 13.240 12.970 -22.230 1.00 87.88 83 LEU A CA 1
ATOM 631 C C . LEU A 1 83 ? 14.339 12.898 -21.162 1.00 87.88 83 LEU A C 1
ATOM 633 O O . LEU A 1 83 ? 14.066 13.158 -19.993 1.00 87.88 83 LEU A O 1
ATOM 637 N N . ALA A 1 84 ? 15.585 12.606 -21.545 1.00 89.62 84 ALA A N 1
ATOM 638 C CA . ALA A 1 84 ? 16.712 12.608 -20.618 1.00 89.62 84 ALA A CA 1
ATOM 639 C C . ALA A 1 84 ? 16.947 13.992 -19.997 1.00 89.62 84 ALA A C 1
ATOM 641 O O . ALA A 1 84 ? 17.110 14.099 -18.782 1.00 89.62 84 ALA A O 1
ATOM 642 N N . ALA A 1 85 ? 16.922 15.049 -20.815 1.00 88.56 85 ALA A N 1
ATOM 643 C CA . ALA A 1 85 ? 17.058 16.424 -20.346 1.00 88.56 85 ALA A CA 1
ATOM 644 C C . ALA A 1 85 ? 15.912 16.805 -19.397 1.00 88.56 85 ALA A C 1
ATOM 646 O O . ALA A 1 85 ? 16.159 17.354 -18.324 1.00 88.56 85 ALA A O 1
ATOM 647 N N . LEU A 1 86 ? 14.675 16.438 -19.744 1.00 86.94 86 LEU A N 1
ATOM 648 C CA . LEU A 1 86 ? 13.510 16.654 -18.888 1.00 86.94 86 LEU A CA 1
ATOM 649 C C . LEU A 1 86 ? 13.659 15.945 -17.533 1.00 86.94 86 LEU A C 1
ATOM 651 O O . LEU A 1 86 ? 13.481 16.570 -16.489 1.00 86.94 86 LEU A O 1
ATOM 655 N N . PHE A 1 87 ? 14.023 14.661 -17.526 1.00 86.25 87 PHE A N 1
ATOM 656 C CA . PHE A 1 87 ? 14.212 13.906 -16.285 1.00 86.25 87 PHE A CA 1
ATOM 657 C C . PHE A 1 87 ? 15.368 14.445 -15.438 1.00 86.25 87 PHE A C 1
ATOM 659 O O . PHE A 1 87 ? 15.243 14.491 -14.217 1.00 86.25 87 PHE A O 1
ATOM 666 N N . ALA A 1 88 ? 16.455 14.915 -16.057 1.00 86.44 88 ALA A N 1
ATOM 667 C CA . ALA A 1 88 ? 17.555 15.561 -15.344 1.00 86.44 88 ALA A CA 1
ATOM 668 C C . ALA A 1 88 ? 17.112 16.872 -14.670 1.00 86.44 88 ALA A C 1
ATOM 670 O O . ALA A 1 88 ? 17.423 17.095 -13.502 1.00 86.44 88 ALA A O 1
ATOM 671 N N . VAL A 1 89 ? 16.330 17.704 -15.367 1.00 85.62 89 VAL A N 1
ATOM 672 C CA . VAL A 1 89 ? 15.759 18.937 -14.801 1.00 85.62 89 VAL A CA 1
ATOM 673 C C . VAL A 1 89 ? 14.838 18.620 -13.618 1.00 85.62 89 VAL A C 1
ATOM 675 O O . VAL A 1 89 ? 14.974 19.222 -12.556 1.00 85.62 89 VAL A O 1
ATOM 678 N N . MET A 1 90 ? 13.958 17.624 -13.754 1.00 78.38 90 MET A N 1
ATOM 679 C CA . MET A 1 90 ? 13.049 17.201 -12.680 1.00 78.38 90 MET A CA 1
ATOM 680 C C . MET A 1 90 ? 13.785 16.586 -11.480 1.00 78.38 90 MET A C 1
ATOM 682 O O . MET A 1 90 ? 13.351 16.754 -10.342 1.00 78.38 90 MET A O 1
ATOM 686 N N . ALA A 1 91 ? 14.909 15.902 -11.708 1.00 83.81 91 ALA A N 1
ATOM 687 C CA . ALA A 1 91 ? 15.750 15.377 -10.635 1.00 83.81 91 ALA A CA 1
ATOM 688 C C . ALA A 1 91 ? 16.403 16.499 -9.809 1.00 83.81 91 ALA A C 1
ATOM 690 O O . ALA A 1 91 ? 16.502 16.374 -8.592 1.00 83.81 91 ALA A O 1
ATOM 691 N N . VAL A 1 92 ? 16.826 17.592 -10.458 1.00 83.50 92 VAL A N 1
ATOM 692 C CA . VAL A 1 92 ? 17.481 18.737 -9.797 1.00 83.50 92 VAL A CA 1
ATOM 693 C C . VAL A 1 92 ? 16.473 19.635 -9.084 1.00 83.50 92 VAL A C 1
ATOM 695 O O . VAL A 1 92 ? 16.718 20.061 -7.959 1.00 83.50 92 VAL A O 1
ATOM 698 N N . LEU A 1 93 ? 15.338 19.924 -9.723 1.00 80.25 93 LEU A N 1
ATOM 699 C CA . LEU A 1 93 ? 14.319 20.819 -9.169 1.00 80.25 93 LEU A CA 1
ATOM 700 C C . LEU A 1 93 ? 13.416 20.139 -8.124 1.00 80.25 93 LEU A C 1
ATOM 702 O O . LEU A 1 93 ? 12.739 20.816 -7.349 1.00 80.25 93 LEU A O 1
ATOM 706 N N . GLY A 1 94 ? 13.409 18.805 -8.089 1.00 67.19 94 GLY A N 1
ATOM 707 C CA . GLY A 1 94 ? 12.543 18.012 -7.228 1.00 67.19 94 GLY A CA 1
ATOM 708 C C . GLY A 1 94 ? 11.064 18.044 -7.654 1.00 67.19 94 GLY A C 1
ATOM 709 O O . GLY A 1 94 ? 10.665 18.808 -8.536 1.00 67.19 94 GLY A O 1
ATOM 710 N N . PRO A 1 95 ? 10.202 17.227 -7.015 1.00 60.44 95 PRO A N 1
ATOM 711 C CA . PRO A 1 95 ? 8.784 17.110 -7.377 1.00 60.44 95 PRO A CA 1
ATOM 712 C C . PRO A 1 95 ? 7.984 18.421 -7.262 1.00 60.44 95 PRO A C 1
ATOM 714 O O . PRO A 1 95 ? 6.916 18.527 -7.858 1.00 60.44 95 PRO A O 1
ATOM 717 N N . GLY A 1 96 ? 8.497 19.405 -6.512 1.00 55.00 96 GLY A N 1
ATOM 718 C CA . GLY A 1 96 ? 7.826 20.674 -6.215 1.00 55.00 96 GLY A CA 1
ATOM 719 C C . GLY A 1 96 ? 7.892 21.733 -7.321 1.00 55.00 96 GLY A C 1
ATOM 720 O O . GLY A 1 96 ? 7.155 22.711 -7.269 1.00 55.00 96 GLY A O 1
ATOM 721 N N . ALA A 1 97 ? 8.717 21.563 -8.359 1.00 52.94 97 ALA A N 1
ATOM 722 C CA . ALA A 1 97 ? 8.721 22.509 -9.484 1.00 52.94 97 ALA A CA 1
ATOM 723 C C . ALA A 1 97 ? 7.507 22.356 -10.417 1.00 52.94 97 ALA A C 1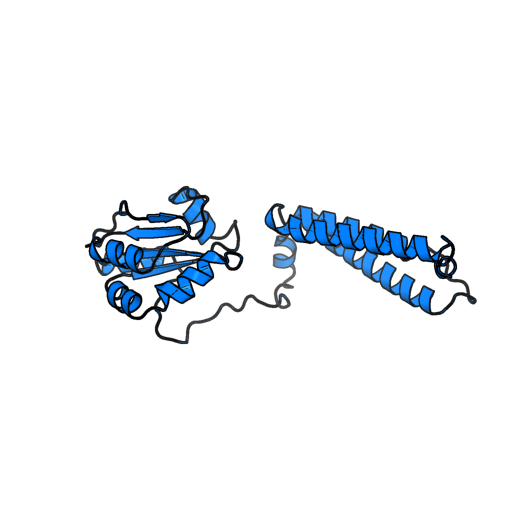
ATOM 725 O O . ALA A 1 97 ? 7.144 23.293 -11.123 1.00 52.94 97 ALA A O 1
ATOM 726 N N . ALA A 1 98 ? 6.829 21.204 -10.390 1.00 50.97 98 ALA A N 1
ATOM 727 C CA . ALA A 1 98 ? 5.537 21.047 -11.059 1.00 50.97 98 ALA A CA 1
ATOM 728 C C . ALA A 1 98 ? 4.401 21.783 -10.321 1.00 50.97 98 ALA A C 1
ATOM 730 O O . ALA A 1 98 ? 3.396 22.123 -10.949 1.00 50.97 98 ALA A O 1
ATOM 731 N N . ASP A 1 99 ? 4.570 22.061 -9.021 1.00 50.28 99 ASP A N 1
ATOM 732 C CA . ASP A 1 99 ? 3.588 22.786 -8.206 1.00 50.28 99 ASP A CA 1
ATOM 733 C C . ASP A 1 99 ? 3.562 24.287 -8.542 1.00 50.28 99 ASP A C 1
ATOM 735 O O . ASP A 1 99 ? 2.513 24.918 -8.451 1.00 50.28 99 ASP A O 1
ATOM 739 N N . THR A 1 100 ? 4.678 24.857 -9.014 1.00 49.59 100 THR A N 1
ATOM 740 C CA . THR A 1 100 ? 4.753 26.268 -9.440 1.00 49.59 100 THR A CA 1
ATOM 741 C C . THR A 1 100 ? 4.359 26.487 -10.903 1.00 49.59 100 THR A C 1
ATOM 743 O O . THR A 1 100 ? 4.030 27.609 -11.283 1.00 49.59 100 THR A O 1
ATOM 746 N N . ALA A 1 101 ? 4.353 25.429 -11.721 1.00 50.88 101 ALA A N 1
ATOM 747 C CA . ALA A 1 101 ? 4.037 25.491 -13.150 1.00 50.88 101 ALA A CA 1
ATOM 748 C C . ALA A 1 101 ? 2.584 25.104 -13.499 1.00 50.88 101 ALA A C 1
ATOM 750 O O . ALA A 1 101 ? 2.207 25.164 -14.666 1.00 50.88 101 ALA A O 1
ATOM 751 N N . GLY A 1 102 ? 1.761 24.683 -12.527 1.00 48.06 102 GLY A N 1
ATOM 752 C CA . GLY A 1 102 ? 0.340 24.364 -12.753 1.00 48.06 102 GLY A CA 1
ATOM 753 C C . GLY A 1 102 ? 0.077 23.134 -13.640 1.00 48.06 102 GLY A C 1
ATOM 754 O O . GLY A 1 102 ? -1.041 22.930 -14.104 1.00 48.06 102 GLY A O 1
ATOM 755 N N . LEU A 1 103 ? 1.087 22.291 -13.879 1.00 54.97 103 LEU A N 1
ATOM 756 C CA . LEU A 1 103 ? 1.031 21.173 -14.836 1.00 54.97 103 LEU A CA 1
ATOM 757 C C . LEU A 1 103 ? 0.488 19.856 -14.246 1.00 54.97 103 LEU A C 1
ATOM 759 O O . LEU A 1 103 ? 0.423 18.846 -14.947 1.00 54.97 103 LEU A O 1
ATOM 763 N N . ARG A 1 104 ? 0.058 19.837 -12.974 1.00 51.00 104 ARG A N 1
ATOM 764 C CA . ARG A 1 104 ? -0.512 18.635 -12.329 1.00 51.00 104 ARG A CA 1
ATOM 765 C C . ARG A 1 104 ? -1.873 18.197 -12.881 1.00 51.00 104 ARG A C 1
ATOM 767 O O . ARG A 1 104 ? -2.282 17.070 -12.620 1.00 51.00 104 ARG A O 1
ATOM 774 N N . SER A 1 105 ? -2.523 19.008 -13.713 1.00 50.12 105 SER A N 1
ATOM 775 C CA . SER A 1 105 ? -3.814 18.678 -14.337 1.00 50.12 105 SER A CA 1
ATOM 776 C C . SER A 1 105 ? -3.762 17.519 -15.349 1.00 50.12 105 SER A C 1
ATOM 778 O O . SER A 1 105 ? -4.807 17.098 -15.832 1.00 50.12 105 SER A O 1
ATOM 780 N N . PHE A 1 106 ? -2.574 16.985 -15.663 1.00 51.56 106 PHE A N 1
ATOM 781 C CA . PHE A 1 106 ? -2.389 15.868 -16.601 1.00 51.56 106 PHE A CA 1
ATOM 782 C C . PHE A 1 106 ? -1.818 14.588 -15.971 1.00 51.56 106 PHE A C 1
ATOM 784 O O . PHE A 1 106 ? -1.483 13.656 -16.699 1.00 51.56 106 PHE A O 1
ATOM 791 N N . ALA A 1 107 ? -1.721 14.494 -14.640 1.00 42.72 107 ALA A N 1
ATOM 792 C CA . ALA A 1 107 ? -1.404 13.220 -13.996 1.00 42.72 107 ALA A CA 1
ATOM 793 C C . ALA A 1 107 ? -2.632 12.288 -14.066 1.00 42.72 107 ALA A C 1
ATOM 795 O O . ALA A 1 107 ? -3.661 12.602 -13.459 1.00 42.72 107 ALA A O 1
ATOM 796 N N . PRO A 1 108 ? -2.574 11.142 -14.771 1.00 43.34 108 PRO A N 1
ATOM 797 C CA . PRO A 1 108 ? -3.663 10.184 -14.720 1.00 43.34 108 PRO A CA 1
ATOM 798 C C . PRO A 1 108 ? -3.647 9.522 -13.336 1.00 43.34 108 PRO A C 1
ATOM 800 O O . PRO A 1 108 ? -2.672 8.872 -12.968 1.00 43.34 108 PRO A O 1
ATOM 803 N N . GLY A 1 109 ? -4.730 9.679 -12.570 1.00 46.28 109 GLY A N 1
ATOM 804 C CA . GLY A 1 109 ? -5.025 8.772 -11.456 1.00 46.28 109 GLY A CA 1
ATOM 805 C C . GLY A 1 109 ? -4.783 9.272 -10.029 1.00 46.28 109 GLY A C 1
ATOM 806 O O . GLY A 1 109 ? -4.373 8.487 -9.182 1.00 46.28 109 GLY A O 1
ATOM 807 N N . ARG A 1 110 ? -5.124 10.522 -9.703 1.00 39.72 110 ARG A N 1
ATOM 808 C CA . ARG A 1 110 ? -5.626 10.834 -8.351 1.00 39.72 110 ARG A CA 1
ATOM 809 C C . ARG A 1 110 ? -6.996 11.487 -8.458 1.00 39.72 110 ARG A C 1
ATOM 811 O O . ARG A 1 110 ? -7.158 12.690 -8.318 1.00 39.72 110 ARG A O 1
ATOM 818 N N . THR A 1 111 ? -7.995 10.658 -8.737 1.00 33.97 111 THR A N 1
ATOM 819 C CA . THR A 1 111 ? -9.369 10.958 -8.346 1.00 33.97 111 THR A CA 1
ATOM 820 C C . THR A 1 111 ? -9.423 10.933 -6.824 1.00 33.97 111 THR A C 1
ATOM 822 O O . THR A 1 111 ? -9.467 9.860 -6.218 1.00 33.97 111 THR A O 1
ATOM 825 N N . GLU A 1 112 ? -9.422 12.115 -6.204 1.00 41.66 112 GLU A N 1
ATOM 826 C CA . GLU A 1 112 ? -10.118 12.301 -4.933 1.00 41.66 112 GLU A CA 1
ATOM 827 C C . GLU A 1 112 ? -11.531 11.758 -5.133 1.00 41.66 112 GLU A C 1
ATOM 829 O O . GLU A 1 112 ? -12.371 12.351 -5.807 1.00 41.66 112 GLU A O 1
ATOM 834 N N . THR A 1 113 ? -11.751 10.539 -4.650 1.00 37.44 113 THR A N 1
ATOM 835 C CA . THR A 1 113 ? -13.053 9.896 -4.742 1.00 37.44 113 THR A CA 1
ATOM 836 C C . THR A 1 113 ? -13.897 10.512 -3.644 1.00 37.44 113 THR A C 1
ATOM 838 O O . THR A 1 113 ? -13.824 10.108 -2.482 1.00 37.44 113 THR A O 1
ATOM 841 N N . THR A 1 114 ? -14.651 11.539 -4.021 1.00 39.19 114 THR A N 1
ATOM 842 C CA . THR A 1 114 ? -15.797 12.019 -3.266 1.00 39.19 114 THR A CA 1
ATOM 843 C C . THR A 1 114 ? -16.753 10.849 -3.037 1.00 39.19 114 THR A C 1
ATOM 845 O O . THR A 1 114 ? -17.056 10.059 -3.930 1.00 39.19 114 THR A O 1
ATOM 848 N N . ASN A 1 115 ? -17.136 10.696 -1.774 1.00 51.56 115 ASN A N 1
ATOM 849 C CA . ASN A 1 115 ? -17.960 9.621 -1.245 1.00 51.56 115 ASN A CA 1
ATOM 850 C C . ASN A 1 115 ? -19.273 9.445 -2.016 1.00 51.56 115 ASN A C 1
ATOM 852 O O . ASN A 1 115 ? -20.090 10.360 -2.019 1.00 51.56 115 ASN A O 1
ATOM 856 N N . ALA A 1 116 ? -19.488 8.246 -2.563 1.00 43.88 116 ALA A N 1
ATOM 857 C CA . ALA A 1 116 ? -20.770 7.537 -2.602 1.00 43.88 116 ALA A CA 1
ATOM 858 C C . ALA A 1 116 ? -20.604 6.241 -3.415 1.00 43.88 116 ALA A C 1
ATOM 860 O O . ALA A 1 116 ? -20.709 6.289 -4.632 1.00 43.88 116 ALA A O 1
ATOM 861 N N . ASP A 1 117 ? -20.334 5.100 -2.765 1.00 37.62 117 ASP A N 1
ATOM 862 C CA . ASP A 1 117 ? -21.233 3.940 -2.874 1.00 37.62 117 ASP A CA 1
ATOM 863 C C . ASP A 1 117 ? -20.846 2.774 -1.942 1.00 37.62 117 ASP A C 1
ATOM 865 O O . ASP A 1 117 ? -19.674 2.456 -1.750 1.00 37.62 117 ASP A O 1
ATOM 869 N N . SER A 1 118 ? -21.878 2.089 -1.444 1.00 38.03 118 SER A N 1
ATOM 870 C CA . SER A 1 118 ? -21.885 0.835 -0.671 1.00 38.03 118 SER A CA 1
ATOM 871 C C . SER A 1 118 ? -21.369 0.849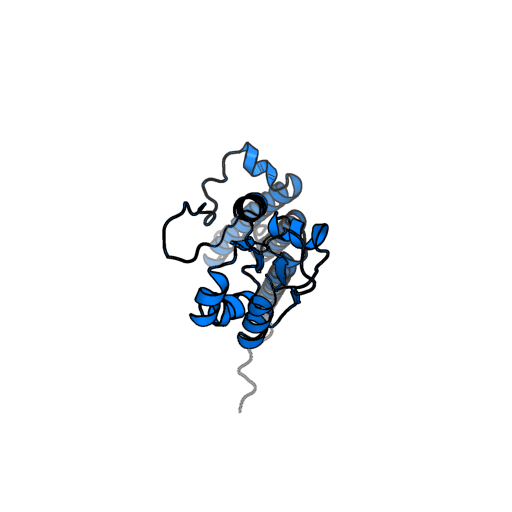 0.787 1.00 38.03 118 SER A C 1
ATOM 873 O O . SER A 1 118 ? -20.181 0.809 1.065 1.00 38.03 118 SER A O 1
ATOM 875 N N . LYS A 1 119 ? -22.321 0.867 1.735 1.00 44.69 119 LYS A N 1
ATOM 876 C CA . LYS A 1 119 ? -22.486 -0.012 2.924 1.00 44.69 119 LYS A CA 1
ATOM 877 C C . LYS A 1 119 ? -21.275 -0.673 3.629 1.00 44.69 119 LYS A C 1
ATOM 879 O O . LYS A 1 119 ? -21.466 -1.678 4.306 1.00 44.69 119 LYS A O 1
ATOM 884 N N . ASP A 1 120 ? -20.079 -0.108 3.586 1.00 57.09 120 ASP A N 1
ATOM 885 C CA . ASP A 1 120 ? -18.983 -0.502 4.470 1.00 57.09 120 ASP A CA 1
ATOM 886 C C . ASP A 1 120 ? -18.257 0.753 4.969 1.00 57.09 120 ASP A C 1
ATOM 888 O O . ASP A 1 120 ? -17.416 1.345 4.299 1.00 57.09 120 ASP A O 1
ATOM 892 N N . SER A 1 121 ? -18.686 1.233 6.137 1.00 77.25 121 SER A N 1
ATOM 893 C CA . SER A 1 121 ? -18.351 2.542 6.708 1.00 77.25 121 SER A CA 1
ATOM 894 C C . SER A 1 121 ? -16.935 2.590 7.300 1.00 77.25 121 SER A C 1
ATOM 896 O O . SER A 1 121 ? -16.767 2.736 8.512 1.00 77.25 121 SER A O 1
ATOM 898 N N . TRP A 1 122 ? -15.912 2.412 6.469 1.00 92.19 122 TRP A N 1
ATOM 899 C CA . TRP A 1 122 ? -14.520 2.607 6.872 1.00 92.19 122 TRP A CA 1
ATOM 900 C C . TRP A 1 122 ? -14.144 4.086 6.778 1.00 92.19 122 TRP A C 1
ATOM 902 O O . TRP A 1 122 ? -14.216 4.694 5.710 1.00 92.19 122 TRP A O 1
ATOM 912 N N . ILE A 1 123 ? -13.714 4.657 7.899 1.00 94.56 123 ILE A N 1
ATOM 913 C CA . ILE A 1 123 ? -13.227 6.034 7.985 1.00 94.56 123 ILE A CA 1
ATOM 914 C C . ILE A 1 123 ? -11.770 6.057 7.521 1.00 94.56 123 ILE A C 1
ATOM 916 O O . ILE A 1 123 ? -10.962 5.244 7.968 1.00 94.56 123 ILE A O 1
ATOM 920 N N . LYS A 1 124 ? -11.428 6.974 6.615 1.00 94.25 124 LYS A N 1
ATOM 921 C CA . LYS A 1 124 ? -10.077 7.064 6.032 1.00 94.25 124 LYS A CA 1
ATOM 922 C C . LYS A 1 124 ? -9.142 7.994 6.805 1.00 94.25 124 LYS A C 1
ATOM 924 O O . LYS A 1 124 ? -7.929 7.893 6.657 1.00 94.25 124 LYS A O 1
ATOM 929 N N . ASP A 1 125 ? -9.702 8.876 7.627 1.00 93.88 125 ASP A N 1
ATOM 930 C CA . ASP A 1 125 ? -8.955 9.806 8.468 1.00 93.88 125 ASP A CA 1
ATOM 931 C C . ASP A 1 125 ? -8.808 9.256 9.896 1.00 93.88 125 ASP A C 1
ATOM 933 O O . ASP A 1 125 ? -9.778 8.848 10.547 1.00 93.88 125 ASP A O 1
ATOM 937 N N . TYR A 1 126 ? -7.573 9.241 10.398 1.00 93.62 126 TYR A N 1
ATOM 938 C CA . TYR A 1 126 ? -7.276 8.721 11.730 1.00 93.62 126 TYR A CA 1
ATOM 939 C C . TYR A 1 126 ? -7.898 9.574 12.842 1.00 93.62 126 TYR A C 1
ATOM 941 O O . TYR A 1 126 ? -8.458 9.042 13.802 1.00 93.62 126 TYR A O 1
ATOM 949 N N . ASN A 1 127 ? -7.778 10.897 12.747 1.00 93.44 127 ASN A N 1
ATOM 950 C CA . ASN A 1 127 ? -8.206 11.810 13.800 1.00 93.44 127 ASN A CA 1
ATOM 951 C C . ASN A 1 127 ? -9.730 11.880 13.879 1.00 93.44 127 ASN A C 1
ATOM 953 O O . ASN A 1 127 ? -10.283 11.882 14.980 1.00 93.44 127 ASN A O 1
ATOM 957 N N . GLU A 1 128 ? -10.403 11.885 12.731 1.00 94.00 128 GLU A N 1
ATOM 958 C CA . GLU A 1 128 ? -11.856 11.829 12.624 1.00 94.00 128 GLU A CA 1
ATOM 959 C C . GLU A 1 128 ? -12.401 10.550 13.263 1.00 94.00 128 GLU A C 1
ATOM 961 O O . GLU A 1 128 ? -13.230 10.624 14.175 1.00 94.00 128 GLU A O 1
ATOM 966 N N . GLY A 1 129 ? -11.870 9.386 12.876 1.00 93.31 129 GLY A N 1
ATOM 967 C CA . GLY A 1 129 ? -12.327 8.108 13.416 1.00 93.31 129 GLY A CA 1
ATOM 968 C C . GLY A 1 129 ? -12.079 7.981 14.920 1.00 93.31 129 GLY A C 1
ATOM 969 O O . GLY A 1 129 ? -12.965 7.567 15.670 1.00 93.31 129 GLY A O 1
ATOM 970 N N . MET A 1 130 ? -10.912 8.417 15.405 1.00 94.38 130 MET A N 1
ATOM 971 C CA . MET A 1 130 ? -10.615 8.408 16.842 1.00 94.38 130 MET A CA 1
ATOM 972 C C . MET A 1 130 ? -11.481 9.400 17.628 1.00 94.38 130 MET A C 1
ATOM 974 O O . MET A 1 130 ? -11.856 9.124 18.771 1.00 94.38 130 MET A O 1
ATOM 978 N N . LYS A 1 131 ? -11.820 10.555 17.044 1.00 94.75 131 LYS A N 1
ATOM 979 C CA . LYS A 1 131 ? -12.732 11.528 17.656 1.00 94.75 131 LYS A CA 1
ATOM 980 C C . LYS A 1 131 ? -14.147 10.960 17.755 1.00 94.75 131 LYS A C 1
ATOM 982 O O . LYS A 1 131 ? -14.760 11.068 18.818 1.00 94.75 131 LYS A O 1
ATOM 987 N N . GLN A 1 132 ? -14.635 10.325 16.692 1.00 92.81 132 GLN A N 1
ATOM 988 C CA . GLN A 1 132 ? -15.942 9.672 16.678 1.00 92.81 132 GLN A CA 1
ATOM 989 C C . GLN A 1 132 ? -16.015 8.554 17.723 1.00 92.81 132 GLN A C 1
ATOM 991 O O . GLN A 1 132 ? -16.943 8.528 18.528 1.00 92.81 132 GLN A O 1
ATOM 996 N N . ALA A 1 133 ? -14.991 7.702 17.793 1.00 93.12 133 ALA A N 1
ATOM 997 C CA . ALA A 1 133 ? -14.906 6.632 18.783 1.00 93.12 133 ALA A CA 1
ATOM 998 C C . ALA A 1 133 ? -15.005 7.139 20.226 1.00 93.12 133 ALA A C 1
ATOM 1000 O O . ALA A 1 133 ? -15.747 6.582 21.031 1.00 93.12 133 ALA A O 1
ATOM 1001 N N . ARG A 1 134 ? -14.315 8.242 20.545 1.00 92.44 134 ARG A N 1
ATOM 1002 C CA . ARG A 1 134 ? -14.389 8.880 21.870 1.00 92.44 134 ARG A CA 1
ATOM 1003 C C . ARG A 1 134 ? -15.764 9.472 22.160 1.00 92.44 134 ARG A C 1
ATOM 1005 O O . ARG A 1 134 ? -16.239 9.370 23.288 1.00 92.44 134 ARG A O 1
ATOM 1012 N N . SER A 1 135 ? -16.393 10.087 21.160 1.00 92.38 135 SER A N 1
ATOM 1013 C CA . SER A 1 135 ? -17.731 10.672 21.294 1.00 92.38 135 SER A CA 1
ATOM 1014 C C . SER A 1 135 ? -18.800 9.602 21.519 1.00 92.38 135 SER A C 1
ATOM 1016 O O . SER A 1 135 ? -19.696 9.786 22.337 1.00 92.38 135 SER A O 1
ATOM 1018 N N . GLU A 1 136 ? -18.699 8.481 20.806 1.00 92.25 136 GLU A N 1
ATOM 1019 C CA . GLU A 1 136 ? -19.662 7.378 20.868 1.00 92.25 136 GLU A CA 1
ATOM 1020 C C . GLU A 1 136 ? -19.316 6.323 21.930 1.00 92.25 136 GLU A C 1
ATOM 1022 O O . GLU A 1 136 ? -20.122 5.428 22.177 1.00 92.25 136 GLU A O 1
ATOM 1027 N N . LYS A 1 137 ? -18.139 6.421 22.567 1.00 93.50 137 LYS A N 1
ATOM 1028 C CA . LYS A 1 137 ? -17.582 5.424 23.504 1.00 93.50 137 LYS A CA 1
ATOM 1029 C C . LYS A 1 137 ? -17.563 4.012 22.912 1.00 93.50 137 LYS A C 1
ATOM 1031 O O . LYS A 1 137 ? -17.899 3.035 23.581 1.00 93.50 137 LYS A O 1
ATOM 1036 N N . LYS A 1 138 ? -17.202 3.922 21.633 1.00 94.06 138 LYS A N 1
ATOM 1037 C CA . LYS A 1 138 ? -17.128 2.663 20.891 1.00 94.06 138 LYS A CA 1
ATOM 1038 C C . LYS A 1 138 ? -15.678 2.213 20.734 1.00 94.06 138 LYS A C 1
ATOM 1040 O O . LYS A 1 138 ? -14.811 3.062 20.515 1.00 94.06 138 LYS A O 1
ATOM 1045 N N . PRO A 1 139 ? -15.412 0.899 20.800 1.00 96.31 139 PRO A N 1
ATOM 1046 C CA . PRO A 1 139 ? -14.099 0.365 20.475 1.00 96.31 139 PRO A CA 1
ATOM 1047 C C . PRO A 1 139 ? -13.751 0.626 19.002 1.00 96.31 139 PRO A C 1
ATOM 1049 O O . PRO A 1 139 ? -14.631 0.864 18.171 1.00 96.31 139 PRO A O 1
ATOM 1052 N N . VAL A 1 140 ? -12.461 0.583 18.665 1.00 96.56 140 VAL A N 1
ATOM 1053 C CA . VAL A 1 140 ? -11.961 0.922 17.318 1.00 96.56 140 VAL A CA 1
ATOM 1054 C C . VAL A 1 140 ? -11.173 -0.233 16.734 1.00 96.56 140 VAL A C 1
ATOM 1056 O O . VAL A 1 140 ? -10.378 -0.851 17.438 1.00 96.56 140 VAL A O 1
ATOM 1059 N N . ILE A 1 141 ? -11.356 -0.479 15.440 1.00 96.25 141 ILE A N 1
ATOM 1060 C CA . ILE A 1 141 ? -10.501 -1.336 14.618 1.00 96.25 141 ILE A CA 1
ATOM 1061 C C . ILE A 1 141 ? -9.790 -0.427 13.623 1.00 96.25 141 ILE A C 1
ATOM 1063 O O . ILE A 1 141 ? -10.449 0.321 12.901 1.00 96.25 141 ILE A O 1
ATOM 1067 N N . ILE A 1 142 ? -8.462 -0.486 13.579 1.00 96.25 142 ILE A N 1
ATOM 1068 C CA . ILE A 1 142 ? -7.661 0.282 12.624 1.00 96.25 142 ILE A CA 1
ATOM 1069 C C . ILE A 1 142 ? -6.887 -0.691 11.747 1.00 96.25 142 ILE A C 1
ATOM 1071 O O . ILE A 1 142 ? -6.011 -1.396 12.246 1.00 96.25 142 ILE A O 1
ATOM 1075 N N . ASP A 1 143 ? -7.216 -0.710 10.459 1.00 95.75 143 ASP A N 1
ATOM 1076 C CA . ASP A 1 143 ? -6.527 -1.470 9.419 1.00 95.75 143 ASP A CA 1
ATOM 1077 C C . ASP A 1 143 ? -5.509 -0.574 8.708 1.00 95.75 143 ASP A C 1
ATOM 1079 O O . ASP A 1 143 ? -5.873 0.420 8.075 1.00 95.75 143 ASP A O 1
ATOM 1083 N N . PHE A 1 144 ? -4.228 -0.913 8.818 1.00 95.88 144 PHE A N 1
ATOM 1084 C CA . PHE A 1 144 ? -3.178 -0.318 8.002 1.00 95.88 144 PHE A CA 1
ATOM 1085 C C . PHE A 1 144 ? -2.965 -1.212 6.781 1.00 95.88 144 PHE A C 1
ATOM 1087 O O . PHE A 1 144 ? -2.531 -2.357 6.925 1.00 95.88 144 PHE A O 1
ATOM 1094 N N . TYR A 1 145 ? -3.226 -0.676 5.587 1.00 94.00 145 TYR A N 1
ATOM 1095 C CA . TYR A 1 145 ? -3.116 -1.409 4.323 1.00 94.00 145 TYR A CA 1
ATOM 1096 C C . TYR A 1 145 ? -2.192 -0.695 3.330 1.00 94.00 145 TYR A C 1
ATOM 1098 O O . TYR A 1 145 ? -1.781 0.442 3.547 1.00 94.00 145 TYR A O 1
ATOM 1106 N N . ALA A 1 146 ? -1.850 -1.366 2.231 1.00 92.88 146 ALA A N 1
ATOM 1107 C CA . ALA A 1 146 ? -1.183 -0.754 1.083 1.00 92.88 146 ALA A CA 1
ATOM 1108 C C . ALA A 1 146 ? -1.585 -1.461 -0.220 1.00 92.88 146 ALA A C 1
ATOM 1110 O O . ALA A 1 146 ? -1.826 -2.670 -0.223 1.00 92.88 146 ALA A O 1
ATOM 1111 N N . ASP A 1 147 ? -1.582 -0.752 -1.347 1.00 90.19 147 ASP A N 1
ATOM 1112 C CA . ASP A 1 147 ? -2.004 -1.302 -2.644 1.00 90.19 147 ASP A CA 1
ATOM 1113 C C . ASP A 1 147 ? -1.065 -2.389 -3.179 1.00 90.19 147 ASP A C 1
ATOM 1115 O O . ASP A 1 147 ? -1.493 -3.314 -3.879 1.00 90.19 147 ASP A O 1
ATOM 1119 N N . TRP A 1 148 ? 0.216 -2.311 -2.819 1.00 88.00 148 TRP A N 1
ATOM 1120 C CA . TRP A 1 148 ? 1.232 -3.315 -3.137 1.00 88.00 148 TRP A CA 1
ATOM 1121 C C . TRP A 1 148 ? 1.201 -4.526 -2.185 1.00 88.00 148 TRP A C 1
ATOM 1123 O O . TRP A 1 148 ? 1.890 -5.516 -2.423 1.00 88.00 148 TRP A O 1
ATOM 1133 N N . CYS A 1 149 ? 0.395 -4.488 -1.118 1.00 91.44 149 CYS A N 1
ATOM 1134 C CA . CYS A 1 149 ? 0.314 -5.554 -0.122 1.00 91.44 149 CYS A CA 1
ATOM 1135 C C . CYS A 1 149 ? -0.726 -6.615 -0.517 1.00 91.44 149 CYS A C 1
ATOM 1137 O O . CYS A 1 149 ? 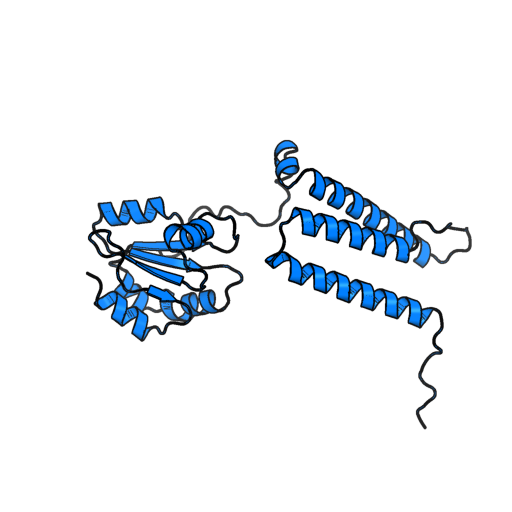-1.925 -6.468 -0.273 1.00 91.44 149 CYS A O 1
ATOM 1139 N N . LEU A 1 150 ? -0.264 -7.730 -1.089 1.00 91.31 150 LEU A N 1
ATOM 1140 C CA . LEU A 1 150 ? -1.131 -8.865 -1.434 1.00 91.31 150 LEU A CA 1
ATOM 1141 C C . LEU A 1 150 ? -1.863 -9.464 -0.214 1.00 91.31 150 LEU A C 1
ATOM 1143 O O . LEU A 1 150 ? -3.077 -9.646 -0.309 1.00 91.31 150 LEU A O 1
ATOM 1147 N N . PRO A 1 151 ? -1.209 -9.717 0.940 1.00 91.44 151 PRO A N 1
ATOM 1148 C CA . PRO A 1 151 ? -1.907 -10.288 2.095 1.00 91.44 151 PRO A CA 1
ATOM 1149 C C . PRO A 1 151 ? -2.991 -9.361 2.669 1.00 91.44 151 PRO A C 1
ATOM 1151 O O . PRO A 1 151 ? -3.995 -9.841 3.182 1.00 91.44 151 PRO A O 1
ATOM 1154 N N . CYS A 1 152 ? -2.842 -8.038 2.530 1.00 93.50 152 CYS A N 1
ATOM 1155 C CA . CYS A 1 152 ? -3.867 -7.069 2.929 1.00 93.50 152 CYS A CA 1
ATOM 1156 C C . CYS A 1 152 ? -5.153 -7.258 2.112 1.00 93.50 152 CYS A C 1
ATOM 1158 O O . CYS A 1 152 ? -6.250 -7.295 2.663 1.00 93.50 152 CYS A O 1
ATOM 1160 N N . LYS A 1 153 ? -5.012 -7.456 0.793 1.00 91.56 153 LYS A N 1
ATOM 1161 C CA . LYS A 1 153 ? -6.147 -7.729 -0.103 1.00 91.56 153 LYS A CA 1
ATOM 1162 C C . LYS A 1 153 ? -6.832 -9.049 0.239 1.00 91.56 153 LYS A C 1
ATOM 1164 O O . LYS A 1 153 ? -8.054 -9.141 0.144 1.00 91.56 153 LYS A O 1
ATOM 1169 N N . GLN A 1 154 ? -6.060 -10.049 0.668 1.00 91.44 154 GLN A N 1
ATOM 1170 C CA . GLN A 1 154 ? -6.607 -11.324 1.120 1.00 91.44 154 GLN A CA 1
ATOM 1171 C C . GLN A 1 154 ? -7.474 -11.141 2.373 1.00 91.44 154 GLN A C 1
ATOM 1173 O O . GLN A 1 154 ? -8.640 -11.532 2.346 1.00 91.44 154 GLN A O 1
ATOM 1178 N N . ILE A 1 155 ? -6.962 -10.463 3.410 1.00 92.94 155 ILE A N 1
ATOM 1179 C CA . ILE A 1 155 ? -7.731 -10.132 4.625 1.00 92.94 155 ILE A CA 1
ATOM 1180 C C . ILE A 1 155 ? -9.010 -9.367 4.272 1.00 92.94 155 ILE A C 1
ATOM 1182 O O . ILE A 1 155 ? -10.089 -9.694 4.764 1.00 92.94 155 ILE A O 1
ATOM 1186 N N . GLU A 1 156 ? -8.926 -8.380 3.384 1.00 91.88 156 GLU A N 1
ATOM 1187 C CA . GLU A 1 156 ? -10.098 -7.617 2.960 1.00 91.88 156 GLU A CA 1
ATOM 1188 C C . GLU A 1 156 ? -11.164 -8.506 2.306 1.00 91.88 156 GLU A C 1
ATOM 1190 O O . GLU A 1 156 ? -12.354 -8.373 2.596 1.00 91.88 156 GLU A O 1
ATOM 1195 N N . SER A 1 157 ? -10.747 -9.438 1.448 1.00 91.12 157 SER A N 1
ATOM 1196 C CA . SER A 1 157 ? -11.666 -10.342 0.755 1.00 91.12 157 SER A CA 1
ATOM 1197 C C . SER A 1 157 ? -12.244 -11.449 1.641 1.00 91.12 157 SER A C 1
ATOM 1199 O O . SER A 1 157 ? -13.426 -11.761 1.511 1.00 91.12 157 SER A O 1
ATOM 1201 N N . GLU A 1 158 ? -11.445 -12.026 2.540 1.00 92.31 158 GLU A N 1
ATOM 1202 C CA . GLU A 1 158 ? -11.816 -13.214 3.319 1.00 92.31 158 GLU A CA 1
ATOM 1203 C C . GLU A 1 158 ? -12.403 -12.871 4.692 1.00 92.31 158 GLU A C 1
ATOM 1205 O O . GLU A 1 158 ? -13.243 -13.614 5.204 1.00 92.31 158 GLU A O 1
ATOM 1210 N N . ILE A 1 159 ? -11.975 -11.755 5.291 1.00 93.88 159 ILE A N 1
ATOM 1211 C CA . ILE A 1 159 ? -12.348 -11.359 6.653 1.00 93.88 159 ILE A CA 1
ATOM 1212 C C . ILE A 1 159 ? -13.277 -10.154 6.618 1.00 93.88 159 ILE A C 1
ATOM 1214 O O . ILE A 1 159 ? -14.410 -10.263 7.073 1.00 93.88 159 ILE A O 1
ATOM 1218 N N . PHE A 1 160 ? -12.850 -9.014 6.070 1.00 92.62 160 PHE A N 1
ATOM 1219 C CA . PHE A 1 160 ? -13.627 -7.774 6.216 1.00 92.62 160 PHE A CA 1
ATOM 1220 C C . PHE A 1 160 ? -14.958 -7.786 5.464 1.00 92.62 160 PHE A C 1
ATOM 1222 O O . PHE A 1 160 ? -15.916 -7.162 5.909 1.00 92.62 160 PHE A O 1
ATOM 1229 N N . LYS A 1 161 ? -15.050 -8.558 4.378 1.00 91.69 161 LYS A N 1
ATOM 1230 C CA . LYS A 1 161 ? -16.302 -8.787 3.642 1.00 91.69 161 LYS A CA 1
ATOM 1231 C C . LYS A 1 161 ? -17.132 -9.952 4.184 1.00 91.69 161 LYS A C 1
ATOM 1233 O O . LYS A 1 161 ? -18.225 -10.206 3.677 1.00 91.69 161 LYS A O 1
ATOM 1238 N N . ASN A 1 162 ? -16.637 -10.677 5.187 1.00 93.38 162 ASN A N 1
ATOM 1239 C CA . ASN A 1 162 ? -17.354 -11.812 5.743 1.00 93.38 162 ASN A CA 1
ATOM 1240 C C . ASN A 1 162 ? -18.564 -11.339 6.576 1.00 93.38 162 ASN A C 1
ATOM 1242 O O . ASN A 1 162 ? -18.401 -10.472 7.438 1.00 93.38 162 ASN A O 1
ATOM 1246 N N . PRO A 1 163 ? -19.765 -11.922 6.391 1.00 93.12 163 PRO A N 1
ATOM 1247 C CA . PRO A 1 163 ? -20.952 -11.552 7.161 1.00 93.12 163 PRO A CA 1
ATOM 1248 C C . PRO A 1 163 ? -20.780 -11.634 8.682 1.00 93.12 163 PRO A C 1
ATOM 1250 O O . PRO A 1 163 ? -21.348 -10.812 9.399 1.00 93.12 163 PRO A O 1
ATOM 1253 N N . ASP A 1 164 ? -20.006 -12.598 9.184 1.00 93.69 164 ASP A N 1
ATOM 1254 C CA . ASP A 1 164 ? -19.793 -12.770 10.622 1.00 93.69 164 ASP A CA 1
ATOM 1255 C C . ASP A 1 164 ? -18.894 -11.668 11.189 1.00 93.69 164 ASP A C 1
ATOM 1257 O O . ASP A 1 164 ? -19.176 -11.133 12.264 1.00 93.69 164 ASP A O 1
ATOM 1261 N N . PHE A 1 165 ? -17.863 -11.259 10.437 1.00 94.38 165 PHE A N 1
ATOM 1262 C CA . PHE A 1 165 ? -17.051 -10.095 10.790 1.00 94.38 165 PHE A CA 1
ATOM 1263 C C . PHE A 1 165 ? -17.885 -8.820 10.756 1.00 94.38 165 PHE A C 1
ATOM 1265 O O . PHE A 1 165 ? -17.849 -8.060 11.716 1.00 94.38 165 PHE A O 1
ATOM 1272 N N . LEU A 1 166 ? -18.655 -8.597 9.686 1.00 92.25 166 LEU A N 1
ATOM 1273 C CA . LEU A 1 166 ? -19.465 -7.389 9.537 1.00 92.25 166 LEU A CA 1
ATOM 1274 C C . LEU A 1 166 ? -20.409 -7.210 10.728 1.00 92.25 166 LEU A C 1
ATOM 1276 O O . LEU A 1 166 ? -20.410 -6.135 11.320 1.00 92.25 166 LEU A O 1
ATOM 1280 N N . LYS A 1 167 ? -21.107 -8.276 11.142 1.00 92.12 167 LYS A N 1
ATOM 1281 C CA . LYS A 1 167 ? -21.967 -8.276 12.337 1.00 92.12 167 LYS A CA 1
ATOM 1282 C C . LYS A 1 167 ? -21.187 -7.986 13.619 1.00 92.12 167 LYS A C 1
ATOM 1284 O O . LYS A 1 167 ? -21.595 -7.148 14.415 1.00 92.12 167 LYS A O 1
ATOM 1289 N N . ALA A 1 168 ? -20.060 -8.667 13.838 1.00 92.25 168 ALA A N 1
ATOM 1290 C CA . ALA A 1 168 ? -19.246 -8.458 15.036 1.00 92.25 168 ALA A CA 1
ATOM 1291 C C . ALA A 1 168 ? -18.634 -7.045 15.092 1.00 92.25 168 ALA A C 1
ATOM 1293 O O . ALA A 1 168 ? -18.462 -6.483 16.175 1.00 92.25 168 ALA A O 1
ATOM 1294 N N . ALA A 1 169 ? -18.334 -6.463 13.931 1.00 93.19 169 ALA A N 1
ATOM 1295 C CA . ALA A 1 169 ? -17.719 -5.155 13.776 1.00 93.19 169 ALA A CA 1
ATOM 1296 C C . ALA A 1 169 ? -18.723 -3.987 13.816 1.00 93.19 169 ALA A C 1
ATOM 1298 O O . ALA A 1 169 ? -18.285 -2.844 13.895 1.00 93.19 169 ALA A O 1
ATOM 1299 N N . GLU A 1 170 ? -20.044 -4.220 13.821 1.00 91.69 170 GLU A N 1
ATOM 1300 C CA . GLU A 1 170 ? -21.068 -3.153 13.902 1.00 91.69 170 GLU A CA 1
ATOM 1301 C C . GLU A 1 170 ? -20.922 -2.265 15.148 1.00 91.69 170 GLU A C 1
ATOM 1303 O O . GLU A 1 170 ? -21.207 -1.066 15.119 1.00 91.69 170 GLU A O 1
ATOM 1308 N N . ARG A 1 171 ? -20.452 -2.843 16.257 1.00 92.25 171 ARG A N 1
ATOM 1309 C CA . ARG A 1 171 ? -20.193 -2.121 17.513 1.00 92.25 171 ARG A CA 1
ATOM 1310 C C . ARG A 1 171 ? -18.866 -1.353 17.521 1.00 92.25 171 ARG A C 1
ATOM 1312 O O . ARG A 1 171 ? -18.599 -0.656 18.497 1.00 92.25 171 ARG A O 1
ATOM 1319 N N . PHE A 1 172 ? -18.043 -1.490 16.483 1.00 94.69 172 PHE A N 1
ATOM 1320 C CA . PHE A 1 172 ? -16.734 -0.854 16.378 1.00 94.69 172 PHE A CA 1
ATOM 1321 C C . PHE A 1 172 ? -16.764 0.325 15.404 1.00 94.69 172 PHE A C 1
ATOM 1323 O O . PHE A 1 172 ? -17.448 0.303 14.381 1.00 94.69 172 PHE A O 1
ATOM 1330 N N . ILE A 1 173 ? -15.946 1.336 15.685 1.00 95.31 173 ILE A N 1
ATOM 1331 C CA . ILE A 1 173 ? -15.538 2.308 14.670 1.00 95.31 173 ILE A CA 1
ATOM 1332 C C . ILE A 1 173 ? -14.428 1.676 13.830 1.00 95.31 173 ILE A C 1
ATOM 1334 O O . ILE A 1 173 ? -13.426 1.201 14.363 1.00 95.31 173 ILE A O 1
ATOM 1338 N N . LYS A 1 174 ? -14.614 1.653 12.512 1.00 95.94 174 LYS A N 1
ATOM 1339 C CA . LYS A 1 174 ? -13.684 1.051 11.555 1.00 95.94 174 LYS A CA 1
ATOM 1340 C C . LYS A 1 174 ? -12.878 2.151 10.870 1.00 95.94 174 LYS A C 1
ATOM 1342 O O . LYS A 1 174 ? -13.462 3.016 10.222 1.00 95.94 174 LYS A O 1
ATOM 1347 N N . ILE A 1 175 ? -11.557 2.120 11.005 1.00 96.31 175 ILE A N 1
ATOM 1348 C CA . ILE A 1 175 ? -10.632 3.075 10.381 1.00 96.31 175 ILE A CA 1
ATOM 1349 C C . ILE A 1 175 ? -9.712 2.313 9.430 1.00 96.31 175 ILE A C 1
ATOM 1351 O O . ILE A 1 175 ? -9.135 1.301 9.821 1.00 96.31 175 ILE A O 1
ATOM 1355 N N . LYS A 1 176 ? -9.565 2.786 8.192 1.00 95.44 176 LYS A N 1
ATOM 1356 C CA . LYS A 1 176 ? -8.690 2.184 7.178 1.00 95.44 176 LYS A CA 1
ATOM 1357 C C . LYS A 1 176 ? -7.673 3.212 6.703 1.00 95.44 176 LYS A C 1
ATOM 1359 O O . LYS A 1 176 ? -8.045 4.202 6.080 1.00 95.44 176 LYS A O 1
ATOM 1364 N N . LEU A 1 177 ? -6.398 2.977 6.999 1.00 95.81 177 LEU A N 1
ATOM 1365 C CA . LEU A 1 177 ? -5.306 3.900 6.704 1.00 95.81 177 LEU A CA 1
ATOM 1366 C C . LEU A 1 177 ? -4.419 3.375 5.578 1.00 95.81 177 LEU A C 1
ATOM 1368 O O . LEU A 1 177 ? -3.831 2.295 5.679 1.00 95.81 177 LEU A O 1
ATOM 1372 N N . ASP A 1 178 ? -4.286 4.187 4.533 1.00 94.25 178 ASP A N 1
ATOM 1373 C CA . ASP A 1 178 ? -3.432 3.899 3.386 1.00 94.25 178 ASP A CA 1
ATOM 1374 C C . ASP A 1 178 ? -1.953 4.167 3.715 1.00 94.25 178 ASP A C 1
ATOM 1376 O O . ASP A 1 178 ? -1.554 5.267 4.106 1.00 94.25 178 ASP A O 1
ATOM 1380 N N . CYS A 1 179 ? -1.133 3.132 3.559 1.00 93.75 179 CYS A N 1
ATOM 1381 C CA . CYS A 1 179 ? 0.316 3.144 3.728 1.00 93.75 179 CYS A CA 1
ATOM 1382 C C . CYS A 1 179 ? 1.054 2.831 2.414 1.00 93.75 179 CYS A C 1
ATOM 1384 O O . CYS A 1 179 ? 2.207 2.395 2.455 1.00 93.75 179 CYS A O 1
ATOM 1386 N N . THR A 1 180 ? 0.398 2.991 1.260 1.00 88.38 180 THR A N 1
ATOM 1387 C CA . THR A 1 180 ? 0.982 2.742 -0.068 1.00 88.38 180 THR A CA 1
ATOM 1388 C C . THR A 1 180 ? 2.200 3.627 -0.306 1.00 88.38 180 THR A C 1
ATOM 1390 O O . THR A 1 180 ? 3.238 3.130 -0.742 1.00 88.38 180 THR A O 1
ATOM 1393 N N . ASP A 1 181 ? 2.088 4.910 0.042 1.00 87.69 181 ASP A N 1
ATOM 1394 C CA . ASP A 1 181 ? 3.196 5.863 0.063 1.00 87.69 181 ASP A CA 1
ATOM 1395 C C . ASP A 1 181 ? 3.872 5.851 1.443 1.00 87.69 181 ASP A C 1
ATOM 1397 O O . ASP A 1 181 ? 3.235 6.131 2.461 1.00 87.69 181 ASP A O 1
ATOM 1401 N N . SER A 1 182 ? 5.178 5.571 1.486 1.00 84.31 182 SER A N 1
ATOM 1402 C CA . SER A 1 182 ? 5.965 5.558 2.728 1.00 84.31 182 SER A CA 1
ATOM 1403 C C . SER A 1 182 ? 6.014 6.910 3.447 1.00 84.31 182 SER A C 1
ATOM 1405 O O . SER A 1 182 ? 6.288 6.948 4.645 1.00 84.31 182 SER A O 1
ATOM 1407 N N . SER A 1 183 ? 5.770 8.006 2.723 1.00 84.12 183 SER A N 1
ATOM 1408 C CA . SER A 1 183 ? 5.694 9.368 3.261 1.00 84.12 183 SER A CA 1
ATOM 1409 C C . SER A 1 183 ? 4.269 9.804 3.622 1.00 84.12 183 SER A C 1
ATOM 1411 O O . SER A 1 183 ? 4.079 10.878 4.190 1.00 84.12 183 SER A O 1
ATOM 1413 N N . GLY A 1 184 ? 3.268 8.967 3.330 1.00 87.75 184 GLY A N 1
ATOM 1414 C CA . GLY A 1 184 ? 1.869 9.240 3.633 1.00 87.75 184 GLY A CA 1
ATOM 1415 C C . GLY A 1 184 ? 1.565 9.253 5.132 1.00 87.75 184 GLY A C 1
ATOM 1416 O O . GLY A 1 184 ? 2.321 8.734 5.963 1.00 87.75 184 GLY A O 1
ATOM 1417 N N . GLU A 1 185 ? 0.415 9.826 5.486 1.00 90.38 185 GLU A N 1
ATOM 1418 C CA . GLU A 1 185 ? -0.034 9.929 6.877 1.00 90.38 185 GLU A CA 1
ATOM 1419 C C . GLU A 1 185 ? -0.207 8.549 7.527 1.00 90.38 185 GLU A C 1
ATOM 1421 O O . GLU A 1 185 ? 0.327 8.316 8.611 1.00 90.38 185 GLU A O 1
ATOM 1426 N N . GLY A 1 186 ? -0.868 7.602 6.851 1.00 91.75 186 GLY A N 1
ATOM 1427 C CA . GLY A 1 186 ? -1.071 6.247 7.372 1.00 91.75 186 GLY A CA 1
ATOM 1428 C C . GLY A 1 186 ? 0.248 5.532 7.682 1.00 91.75 186 GLY A C 1
ATOM 1429 O O . GLY A 1 186 ? 0.419 4.983 8.776 1.00 91.75 186 GLY A O 1
ATOM 1430 N N . ALA A 1 187 ? 1.221 5.619 6.768 1.00 91.25 187 ALA A N 1
ATOM 1431 C CA . ALA A 1 187 ? 2.560 5.064 6.962 1.00 91.25 187 ALA A CA 1
ATOM 1432 C C . ALA A 1 187 ? 3.306 5.751 8.119 1.00 91.25 187 ALA A C 1
ATOM 1434 O O . ALA A 1 187 ? 3.938 5.078 8.938 1.00 91.25 187 ALA A O 1
ATOM 1435 N N . SER A 1 188 ? 3.189 7.077 8.231 1.00 91.88 188 SER A N 1
ATOM 1436 C CA . SER A 1 188 ? 3.789 7.858 9.316 1.00 91.88 188 SER A CA 1
ATOM 1437 C C . SER A 1 188 ? 3.200 7.483 10.675 1.00 91.88 188 SER A C 1
ATOM 1439 O O . SER A 1 188 ? 3.949 7.211 11.612 1.00 91.88 188 SER A O 1
ATOM 1441 N N . ILE A 1 189 ? 1.874 7.372 10.785 1.00 93.88 189 ILE A N 1
ATOM 1442 C CA . ILE A 1 189 ? 1.194 6.925 12.006 1.00 93.88 189 ILE A CA 1
ATOM 1443 C C . ILE A 1 189 ? 1.662 5.513 12.374 1.00 93.88 189 ILE A C 1
ATOM 1445 O O . ILE A 1 189 ? 2.085 5.277 13.507 1.00 93.88 189 ILE A O 1
ATOM 1449 N N . LYS A 1 190 ? 1.658 4.573 11.425 1.00 94.62 190 LYS A N 1
ATOM 1450 C CA . LYS A 1 190 ? 2.097 3.192 11.666 1.00 94.62 190 LYS A CA 1
ATOM 1451 C C . LYS A 1 190 ? 3.531 3.121 12.201 1.00 94.62 190 LYS A C 1
ATOM 1453 O O . LYS A 1 190 ? 3.794 2.474 13.217 1.00 94.62 190 LYS A O 1
ATOM 1458 N N . ASN A 1 191 ? 4.453 3.805 11.531 1.00 91.69 191 ASN A N 1
ATOM 1459 C CA . ASN A 1 191 ? 5.882 3.698 11.806 1.00 91.69 191 ASN A CA 1
ATOM 1460 C C . ASN A 1 191 ? 6.309 4.535 13.017 1.00 91.69 191 ASN A C 1
ATOM 1462 O O . ASN A 1 191 ? 7.118 4.079 13.819 1.00 91.69 191 ASN A O 1
ATOM 1466 N N . GLN A 1 192 ? 5.770 5.742 13.189 1.00 90.88 192 GLN A N 1
ATOM 1467 C CA . GLN A 1 192 ? 6.201 6.650 14.257 1.00 90.88 192 GLN A CA 1
ATOM 1468 C C . GLN A 1 192 ? 5.415 6.427 15.551 1.00 90.88 192 GLN A C 1
ATOM 1470 O O . GLN A 1 192 ? 6.011 6.349 16.626 1.00 90.88 192 GLN A O 1
ATOM 1475 N N . LYS A 1 193 ? 4.084 6.283 15.460 1.00 91.69 193 LYS A N 1
ATOM 1476 C CA . LYS A 1 193 ? 3.222 6.103 16.638 1.00 91.69 193 LYS A CA 1
ATOM 1477 C C . LYS A 1 193 ? 3.235 4.666 17.137 1.00 91.69 193 LYS A C 1
ATOM 1479 O O . LYS A 1 193 ? 3.365 4.441 18.337 1.00 91.69 193 LYS A O 1
ATOM 1484 N N . TYR A 1 194 ? 3.111 3.702 16.225 1.00 92.25 194 TYR A N 1
ATOM 1485 C CA . TYR A 1 194 ? 3.007 2.285 16.586 1.00 92.25 194 TYR A CA 1
ATOM 1486 C C . TYR A 1 194 ? 4.303 1.493 16.405 1.00 92.25 194 TYR A C 1
ATOM 1488 O O . TYR A 1 194 ? 4.356 0.347 16.847 1.00 92.25 194 TYR A O 1
ATOM 1496 N N . LYS A 1 195 ? 5.350 2.086 15.810 1.00 92.38 195 LYS A N 1
ATOM 1497 C CA . LYS A 1 195 ? 6.674 1.463 15.621 1.00 92.38 195 LYS A CA 1
ATOM 1498 C C . LYS A 1 195 ? 6.603 0.074 14.975 1.00 92.38 195 LYS A C 1
ATOM 1500 O O . LYS A 1 195 ? 7.401 -0.803 15.297 1.00 92.38 195 LYS A O 1
ATOM 1505 N N . SER A 1 196 ? 5.636 -0.127 14.076 1.00 88.81 196 SER A N 1
ATOM 1506 C CA . SER A 1 196 ? 5.406 -1.416 13.422 1.00 88.81 196 SER A CA 1
ATOM 1507 C C . SER A 1 196 ? 5.962 -1.403 11.996 1.00 88.81 196 SER A C 1
ATOM 1509 O O . SER A 1 196 ? 5.398 -0.721 11.139 1.00 88.81 196 SER A O 1
ATOM 1511 N N . PRO A 1 197 ? 7.035 -2.164 11.700 1.00 85.44 197 PRO A N 1
ATOM 1512 C CA . PRO A 1 197 ? 7.542 -2.306 10.335 1.00 85.44 197 PRO A CA 1
ATOM 1513 C C . PRO A 1 197 ? 6.689 -3.263 9.486 1.00 85.44 197 PRO A C 1
ATOM 1515 O O . PRO A 1 197 ? 6.898 -3.372 8.281 1.00 85.44 197 PRO A O 1
ATOM 1518 N N . TYR A 1 198 ? 5.739 -3.971 10.101 1.00 86.00 198 TYR A N 1
ATOM 1519 C CA . TYR A 1 198 ? 5.008 -5.066 9.473 1.00 86.00 198 TYR A CA 1
ATOM 1520 C C . TYR A 1 198 ? 3.815 -4.578 8.639 1.00 86.00 198 TYR A C 1
ATOM 1522 O O . TYR A 1 198 ? 3.320 -3.455 8.799 1.00 86.00 198 TYR A O 1
ATOM 1530 N N . MET A 1 199 ? 3.382 -5.439 7.718 1.00 87.62 199 MET A N 1
ATOM 1531 C CA . MET A 1 199 ? 2.167 -5.294 6.925 1.00 87.62 199 MET A CA 1
ATOM 1532 C C . MET A 1 199 ? 1.646 -6.693 6.538 1.00 87.62 199 MET A C 1
ATOM 1534 O O . MET A 1 199 ? 2.477 -7.540 6.197 1.00 87.62 199 MET A O 1
ATOM 1538 N N . PRO A 1 200 ? 0.325 -6.954 6.532 1.00 91.50 200 PRO A N 1
ATOM 1539 C CA . PRO A 1 200 ? -0.758 -6.146 7.106 1.00 91.50 200 PRO A CA 1
ATOM 1540 C C . PRO A 1 200 ? -0.579 -5.926 8.609 1.00 91.50 200 PRO A C 1
ATOM 1542 O O . PRO A 1 200 ? 0.097 -6.703 9.292 1.00 91.50 200 PRO A O 1
ATOM 1545 N N . TYR A 1 201 ? -1.156 -4.837 9.109 1.00 95.44 201 TYR A N 1
ATOM 1546 C CA . TYR A 1 201 ? -1.115 -4.497 10.525 1.00 95.44 201 TYR A CA 1
ATOM 1547 C C . TYR A 1 201 ? -2.473 -3.965 10.969 1.00 95.44 201 TYR A C 1
ATOM 1549 O O . TYR A 1 201 ? -2.923 -2.937 10.474 1.00 95.44 201 TYR A O 1
ATOM 1557 N N . ILE A 1 202 ? -3.116 -4.665 11.903 1.00 95.62 202 ILE A N 1
ATOM 1558 C CA . ILE A 1 202 ? -4.424 -4.278 12.440 1.00 95.62 202 ILE A CA 1
ATOM 1559 C C . ILE A 1 202 ? -4.286 -4.106 13.945 1.00 95.62 202 ILE A C 1
ATOM 1561 O O . ILE A 1 202 ? -3.723 -4.964 14.629 1.00 95.62 202 ILE A O 1
ATOM 1565 N N . ILE A 1 203 ? -4.806 -3.002 14.465 1.00 95.81 203 ILE A N 1
ATOM 1566 C CA . ILE A 1 203 ? -4.803 -2.710 15.899 1.00 95.81 203 ILE A CA 1
ATOM 1567 C C . ILE A 1 203 ? -6.202 -2.404 16.392 1.00 95.81 203 ILE A C 1
ATOM 1569 O O . ILE A 1 203 ? -7.070 -1.964 15.635 1.00 95.81 203 ILE A O 1
ATOM 1573 N N . PHE A 1 204 ? -6.376 -2.580 17.697 1.00 96.44 204 PHE A N 1
ATOM 1574 C CA . PHE A 1 204 ? -7.658 -2.402 18.343 1.00 96.44 204 PHE A CA 1
ATOM 1575 C C . PHE A 1 204 ? -7.568 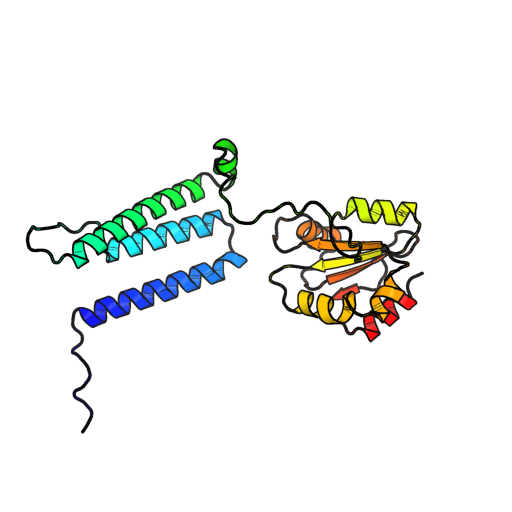-1.446 19.536 1.00 96.44 204 PHE A C 1
ATOM 1577 O O . PHE A 1 204 ? -6.553 -1.373 20.238 1.00 96.44 204 PHE A O 1
ATOM 1584 N N . TYR A 1 205 ? -8.649 -0.703 19.751 1.00 95.62 205 TYR A N 1
ATOM 1585 C CA . TYR A 1 205 ? -8.871 0.136 20.925 1.00 95.62 205 TYR A CA 1
ATOM 1586 C C . TYR A 1 205 ? -10.146 -0.302 21.640 1.00 95.62 205 TYR A C 1
ATOM 1588 O O . TYR A 1 205 ? -11.111 -0.699 20.987 1.00 95.62 205 TYR A O 1
ATOM 1596 N N . ASP A 1 206 ? -10.150 -0.203 22.966 1.00 94.12 206 ASP A N 1
ATOM 1597 C CA . ASP A 1 206 ? -11.342 -0.421 23.787 1.00 94.12 206 ASP A CA 1
ATOM 1598 C C . ASP A 1 206 ? -12.308 0.781 23.733 1.00 94.12 206 ASP A C 1
ATOM 1600 O O . ASP A 1 206 ? -11.968 1.857 23.226 1.00 94.12 206 ASP A O 1
ATOM 1604 N N . GLY A 1 207 ? -13.524 0.619 24.267 1.00 90.56 207 GLY A N 1
ATOM 1605 C CA . GLY A 1 207 ? -14.506 1.711 24.337 1.00 90.56 207 GLY A CA 1
ATOM 1606 C C . GLY A 1 207 ? -14.099 2.884 25.245 1.00 90.56 207 GLY A C 1
ATOM 1607 O O . GLY A 1 207 ? -14.705 3.955 25.178 1.00 90.56 207 GLY A O 1
ATOM 1608 N N . ALA A 1 208 ? -13.062 2.716 26.074 1.00 88.12 208 ALA A N 1
ATOM 1609 C CA . ALA A 1 208 ? -12.483 3.781 26.893 1.00 88.12 208 ALA A CA 1
ATOM 1610 C C . ALA A 1 208 ? -11.434 4.615 26.129 1.00 88.12 208 ALA A C 1
ATOM 1612 O O . ALA A 1 208 ? -11.008 5.665 26.614 1.00 88.12 208 ALA A O 1
ATOM 1613 N N . GLY A 1 209 ? -11.047 4.190 24.922 1.00 87.88 209 GLY A N 1
ATOM 1614 C CA . GLY A 1 209 ? -10.065 4.865 24.080 1.00 87.88 209 GLY A CA 1
ATOM 1615 C C . GLY A 1 209 ? -8.615 4.465 24.363 1.00 87.88 209 GLY A C 1
ATOM 1616 O O . GLY A 1 209 ? -7.703 5.149 23.884 1.00 87.88 209 GLY A O 1
ATOM 1617 N N . ASN A 1 210 ? -8.382 3.373 25.095 1.00 91.75 210 ASN A N 1
ATOM 1618 C CA . ASN A 1 210 ? -7.055 2.801 25.311 1.00 91.75 210 ASN A CA 1
ATOM 1619 C C . ASN A 1 210 ? -6.732 1.773 24.224 1.00 91.75 210 ASN A C 1
ATOM 1621 O O . ASN A 1 210 ? -7.597 1.016 23.782 1.00 91.75 210 ASN A O 1
ATOM 1625 N N . LYS A 1 211 ? -5.465 1.728 23.793 1.00 93.06 211 LYS A N 1
ATOM 1626 C CA . LYS A 1 211 ? -5.001 0.676 22.878 1.00 93.06 211 LYS A CA 1
ATOM 1627 C C . LYS A 1 211 ? -5.041 -0.657 23.628 1.00 93.06 211 LYS A C 1
ATOM 1629 O O . LYS A 1 211 ? -4.495 -0.746 24.726 1.00 93.06 211 LYS A O 1
ATOM 1634 N N . THR A 1 212 ? -5.634 -1.682 23.028 1.00 93.62 212 THR A N 1
ATOM 1635 C CA . THR A 1 212 ? -5.619 -3.032 23.600 1.00 93.62 212 THR A CA 1
ATOM 1636 C C . THR A 1 212 ? -4.274 -3.718 23.362 1.00 93.62 212 THR A C 1
ATOM 1638 O O . THR A 1 212 ? -3.495 -3.301 22.502 1.00 93.62 212 THR A O 1
ATOM 1641 N N . GLU A 1 213 ? -4.022 -4.812 24.076 1.00 92.25 213 GLU A N 1
ATOM 1642 C CA . GLU A 1 213 ? -2.879 -5.696 23.808 1.00 92.25 213 GLU A CA 1
ATOM 1643 C C . GLU A 1 213 ? -3.026 -6.494 22.503 1.00 92.25 213 GLU A C 1
ATOM 1645 O O . GLU A 1 213 ? -2.028 -6.922 21.929 1.00 92.25 213 GLU A O 1
ATOM 1650 N N . PHE A 1 214 ? -4.259 -6.659 22.011 1.00 92.88 214 PHE A N 1
ATOM 1651 C CA . PHE A 1 214 ? -4.526 -7.366 20.767 1.00 92.88 214 PHE A CA 1
ATOM 1652 C C . PHE A 1 214 ? -4.058 -6.546 19.564 1.00 92.88 214 PHE A C 1
ATOM 1654 O O . PHE A 1 214 ? -4.403 -5.372 19.402 1.00 92.88 214 PHE A O 1
ATOM 1661 N N . GLU A 1 215 ? -3.289 -7.193 18.700 1.00 93.06 215 GLU A N 1
ATOM 1662 C CA . GLU A 1 215 ? -2.852 -6.668 17.415 1.00 93.06 215 GLU A CA 1
ATOM 1663 C C . GLU A 1 215 ? -2.556 -7.832 16.474 1.00 93.06 215 GLU A C 1
ATOM 1665 O O . GLU A 1 215 ? -2.092 -8.890 16.896 1.00 93.06 215 GLU A O 1
ATOM 1670 N N . ILE A 1 216 ? -2.823 -7.626 15.191 1.00 92.94 216 ILE A N 1
ATOM 1671 C CA . ILE A 1 216 ? -2.561 -8.608 14.145 1.00 92.94 216 ILE A CA 1
ATOM 1672 C C . ILE A 1 216 ? -1.370 -8.110 13.346 1.00 92.94 216 ILE A C 1
ATOM 1674 O O . ILE A 1 216 ? -1.394 -7.011 12.786 1.00 92.94 216 ILE A O 1
ATOM 1678 N N . ARG A 1 217 ? -0.319 -8.928 13.303 1.00 90.38 217 ARG A N 1
ATOM 1679 C CA . ARG A 1 217 ? 0.898 -8.675 12.530 1.00 90.38 217 ARG A CA 1
ATOM 1680 C C . ARG A 1 217 ? 1.035 -9.785 11.492 1.00 90.38 217 ARG A C 1
ATOM 1682 O O . ARG A 1 217 ? 1.452 -10.889 11.825 1.00 90.38 217 ARG A O 1
ATOM 1689 N N . GLY A 1 218 ? 0.701 -9.486 10.240 1.00 86.00 218 GLY A N 1
ATOM 1690 C CA . GLY A 1 218 ? 0.722 -10.470 9.157 1.00 86.00 218 GLY A CA 1
ATOM 1691 C C . GLY A 1 218 ? -0.598 -11.227 9.003 1.00 86.00 218 GLY A C 1
ATOM 1692 O O . GLY A 1 218 ? -1.671 -10.640 9.104 1.00 86.00 218 GLY A O 1
ATOM 1693 N N . TYR A 1 219 ? -0.518 -12.519 8.684 1.00 84.00 219 TYR A N 1
ATOM 1694 C CA . TYR A 1 219 ? -1.697 -13.336 8.398 1.00 84.00 219 TYR A CA 1
ATOM 1695 C C . TYR A 1 219 ? -2.578 -13.507 9.641 1.00 84.00 219 TYR A C 1
ATOM 1697 O O . TYR A 1 219 ? -2.069 -13.815 10.715 1.00 84.00 219 TYR A O 1
ATOM 1705 N N . ALA A 1 220 ? -3.890 -13.367 9.467 1.00 87.94 220 ALA A N 1
ATOM 1706 C CA . ALA A 1 220 ? -4.887 -13.701 10.475 1.00 87.94 220 ALA A CA 1
ATOM 1707 C C . ALA A 1 220 ? -5.996 -14.539 9.851 1.00 87.94 220 ALA A C 1
ATOM 1709 O O . ALA A 1 220 ? -6.326 -14.383 8.676 1.00 87.94 220 ALA A O 1
ATOM 1710 N N . SER A 1 221 ? -6.588 -15.409 10.664 1.00 92.12 221 SER A N 1
ATOM 1711 C CA . SER A 1 221 ? -7.791 -16.149 10.284 1.00 92.12 221 SER A CA 1
ATOM 1712 C C . SER A 1 221 ? -9.053 -15.425 10.755 1.00 92.12 221 SER A C 1
ATOM 1714 O O . SER A 1 221 ? -9.041 -14.740 11.777 1.00 92.12 221 SER A O 1
ATOM 1716 N N . LEU A 1 222 ? -10.180 -15.631 10.065 1.00 93.00 222 LEU A N 1
ATOM 1717 C CA . LEU A 1 222 ? -11.474 -15.075 10.484 1.00 93.00 222 LEU A CA 1
ATOM 1718 C C . LEU A 1 222 ? -11.817 -15.439 11.937 1.00 93.00 222 LEU A C 1
ATOM 1720 O O . LEU A 1 222 ? -12.275 -14.588 12.695 1.00 93.00 222 LEU A O 1
ATOM 1724 N N . LYS A 1 223 ? -11.567 -16.691 12.338 1.00 94.44 223 LYS A N 1
ATOM 1725 C CA . LYS A 1 223 ? -11.851 -17.173 13.695 1.00 94.44 223 LYS A CA 1
ATOM 1726 C C . LYS A 1 223 ? -11.074 -16.382 14.750 1.00 94.44 223 LYS A C 1
ATOM 1728 O O . LYS A 1 223 ? -11.657 -15.958 15.740 1.00 94.44 223 LYS A O 1
ATOM 1733 N N . GLU A 1 224 ? -9.785 -16.162 14.515 1.00 93.44 224 GLU A N 1
ATOM 1734 C CA . GLU A 1 224 ? -8.918 -15.391 15.410 1.00 93.44 224 GLU A CA 1
ATOM 1735 C C . GLU A 1 224 ? -9.392 -13.939 15.545 1.00 93.44 224 GLU A C 1
ATOM 1737 O O . GLU A 1 224 ? -9.518 -13.429 16.657 1.00 93.44 224 GLU A O 1
ATOM 1742 N N . VAL A 1 225 ? -9.740 -13.295 14.425 1.00 94.31 225 VAL A N 1
ATOM 1743 C CA . VAL A 1 225 ? -10.276 -11.925 14.431 1.00 94.31 225 VAL A CA 1
ATOM 1744 C C . VAL A 1 225 ? -11.570 -11.853 15.241 1.00 94.31 225 VAL A C 1
ATOM 1746 O O . VAL A 1 225 ? -11.713 -10.976 16.089 1.00 94.31 225 VAL A O 1
ATOM 1749 N N . LEU A 1 226 ? -12.500 -12.789 15.036 1.00 94.62 226 LEU A N 1
ATOM 1750 C CA . LEU A 1 226 ? -13.763 -12.831 15.777 1.00 94.62 226 LEU A CA 1
ATOM 1751 C C . LEU A 1 226 ? -13.555 -13.069 17.280 1.00 94.62 226 LEU A C 1
ATOM 1753 O O . LEU A 1 226 ? -14.233 -12.439 18.095 1.00 94.62 226 LEU A O 1
ATOM 1757 N N . GLU A 1 227 ? -12.605 -13.926 17.664 1.00 94.81 227 GLU A N 1
ATOM 1758 C CA . GLU A 1 227 ? -12.246 -14.133 19.072 1.00 94.81 227 GLU A CA 1
ATOM 1759 C C . GLU A 1 227 ? -11.704 -12.848 19.716 1.00 94.81 227 GLU A C 1
ATOM 1761 O O . GLU A 1 227 ? -12.086 -12.523 20.844 1.00 94.81 227 GLU A O 1
ATOM 1766 N N . ILE A 1 228 ? -10.872 -12.082 19.001 1.00 94.81 228 ILE A N 1
ATOM 1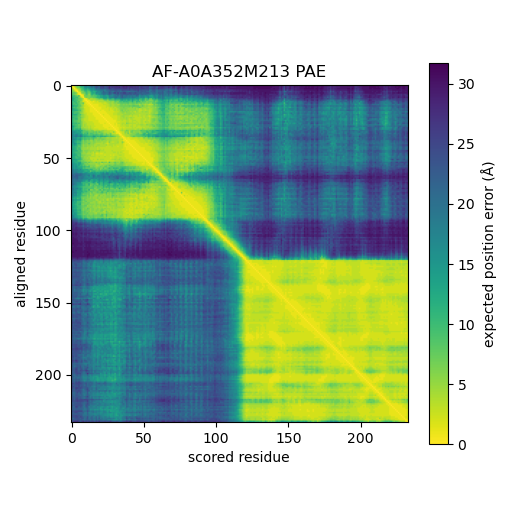767 C CA . ILE A 1 228 ? -10.370 -10.780 19.466 1.00 94.81 228 ILE A CA 1
ATOM 1768 C C . ILE A 1 228 ? -11.528 -9.788 19.638 1.00 94.81 228 ILE A C 1
ATOM 1770 O O . ILE A 1 228 ? -11.670 -9.193 20.709 1.00 94.81 228 ILE A O 1
ATOM 1774 N N . LEU A 1 229 ? -12.399 -9.647 18.632 1.00 94.06 229 LEU A N 1
ATOM 1775 C CA . LEU A 1 229 ? -13.550 -8.735 18.698 1.00 94.06 229 LEU A CA 1
ATOM 1776 C C . LEU A 1 229 ? -14.500 -9.070 19.859 1.00 94.06 229 LEU A C 1
ATOM 1778 O O . LEU A 1 229 ? -15.070 -8.168 20.474 1.00 94.06 229 LEU A O 1
ATOM 1782 N N . GLY A 1 230 ? -14.651 -10.356 20.191 1.00 92.56 230 GLY A N 1
ATOM 1783 C CA . GLY A 1 230 ? -15.456 -10.807 21.326 1.00 92.56 230 GLY A CA 1
ATOM 1784 C C . GLY A 1 230 ? -14.862 -10.458 22.696 1.00 92.56 230 GLY A C 1
ATOM 1785 O O . GLY A 1 230 ? -15.609 -10.284 23.659 1.00 92.56 230 GLY A O 1
ATOM 1786 N N . ARG A 1 231 ? -13.532 -10.333 22.800 1.00 92.75 231 ARG A N 1
ATOM 1787 C CA . ARG A 1 231 ? -12.832 -10.011 24.058 1.00 92.75 231 ARG A CA 1
ATOM 1788 C C . ARG A 1 231 ? -12.788 -8.519 24.361 1.00 92.75 231 ARG A C 1
ATOM 1790 O O . ARG A 1 231 ? -12.741 -8.140 25.530 1.00 92.75 231 ARG A O 1
ATOM 1797 N N . ILE A 1 232 ? -12.804 -7.683 23.330 1.00 91.69 232 ILE A N 1
ATOM 1798 C CA . ILE A 1 232 ? -12.778 -6.229 23.484 1.00 91.69 232 ILE A CA 1
ATOM 1799 C C . ILE A 1 232 ? -14.162 -5.768 23.940 1.00 91.69 232 ILE A C 1
ATOM 1801 O O . ILE A 1 232 ? -15.171 -6.219 23.392 1.00 91.69 232 ILE A O 1
ATOM 1805 N N . LYS A 1 233 ? -14.222 -4.901 24.956 1.00 77.50 233 LYS A N 1
ATOM 1806 C CA . LYS A 1 233 ? -15.461 -4.310 25.480 1.00 77.50 233 LYS A CA 1
ATOM 1807 C C . LYS A 1 233 ? -15.578 -2.842 25.091 1.00 77.50 233 LYS A C 1
ATOM 1809 O O . LYS A 1 233 ? -14.596 -2.090 25.280 1.00 77.50 233 LYS A O 1
#

Radius of gyration: 26.7 Å; Cα contacts (8 Å, |Δi|>4): 276; chains: 1; bounding box: 51×59×76 Å

pLDDT: mean 82.87, std 15.07, range [33.97, 96.56]